Protein AF-0000000085269211 (afdb_homodimer)

pLDDT: mean 97.28, std 3.18, range [68.25, 98.81]

Sequence (342 aa):
MASQVRQNYHEDCEAAINKQINLELYASYVYLSMGYYFERDDVALPGLAKFFKESSDEEREHGQKLMKYQNRRGGRIVLQAISAPSLQEWGSGHDALQAALDLEKQVNQCLLDLHGIASKFSDPHLTNMLEDEFLEEQVESIKKLGDMITKLKRAGTSGLGEYLFDRELQSMASQVRQNYHEDCEAAINKQINLELYASYVYLSMGYYFERDDVALPGLAKFFKESSDEEREHGQKLMKYQNRRGGRIVLQAISAPSLQEWGSGHDALQAALDLEKQVNQCLLDLHGIASKFSDPHLTNMLEDEFLEEQVESIKKLGDMITKLKRAGTSGLGEYLFDRELQS

Organism: Cherax quadricarinatus (NCBI:txid27406)

Structure (mmCIF, N/CA/C/O backbone):
data_AF-0000000085269211-model_v1
#
loop_
_entity.id
_entity.type
_entity.pdbx_description
1 polymer Ferritin
#
loop_
_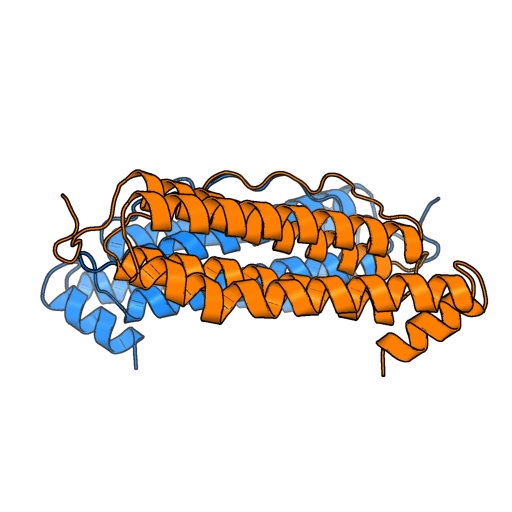atom_site.group_PDB
_atom_site.id
_atom_site.type_symbol
_atom_site.label_atom_id
_atom_site.label_alt_id
_atom_site.label_comp_id
_atom_site.label_asym_id
_atom_site.label_entity_id
_atom_site.label_seq_id
_atom_site.pdbx_PDB_ins_code
_atom_site.Cartn_x
_atom_site.Cartn_y
_atom_site.Cartn_z
_atom_site.occupancy
_atom_site.B_iso_or_equiv
_atom_site.auth_seq_id
_atom_site.auth_comp_id
_atom_site.auth_asym_id
_atom_site.auth_atom_id
_atom_site.pdbx_PDB_model_num
ATOM 1 N N . MET A 1 1 ? 1.502 20.5 19.578 1 68.56 1 MET A N 1
ATOM 2 C CA . MET A 1 1 ? 0.44 21.5 19.719 1 68.56 1 MET A CA 1
ATOM 3 C C . MET A 1 1 ? -0.803 21.078 18.953 1 68.56 1 MET A C 1
ATOM 5 O O . MET A 1 1 ? -0.707 20.328 17.969 1 68.56 1 MET A O 1
ATOM 9 N N . ALA A 1 2 ? -1.999 21.422 19.406 1 82.19 2 ALA A N 1
ATOM 10 C CA . ALA A 1 2 ? -3.258 21.141 18.719 1 82.19 2 ALA A CA 1
ATOM 11 C C . ALA A 1 2 ? -3.285 21.812 17.344 1 82.19 2 ALA A C 1
ATOM 13 O O . ALA A 1 2 ? -2.668 22.859 17.141 1 82.19 2 ALA A O 1
ATOM 14 N N . SER A 1 3 ? -3.848 21.125 16.469 1 92.38 3 SER A N 1
ATOM 15 C CA . SER A 1 3 ? -4 21.656 15.117 1 92.38 3 SER A CA 1
ATOM 16 C C . SER A 1 3 ? -4.777 22.969 15.125 1 92.38 3 SER A C 1
ATOM 18 O O . SER A 1 3 ? -5.75 23.125 15.875 1 92.38 3 SER A O 1
ATOM 20 N N . GLN A 1 4 ? -4.32 23.938 14.414 1 94.38 4 GLN A N 1
ATOM 21 C CA . GLN A 1 4 ? -4.973 25.234 14.359 1 94.38 4 GLN A CA 1
ATOM 22 C C . GLN A 1 4 ? -6.297 25.156 13.602 1 94.38 4 GLN A C 1
ATOM 24 O O . GLN A 1 4 ? -7.102 26.078 13.648 1 94.38 4 GLN A O 1
ATOM 29 N N . VAL A 1 5 ? -6.52 24.031 12.883 1 96 5 VAL A N 1
ATOM 30 C CA . VAL A 1 5 ? -7.719 23.953 12.055 1 96 5 VAL A CA 1
ATOM 31 C C . VAL A 1 5 ? -8.742 23.047 12.719 1 96 5 VAL A C 1
ATOM 33 O O . VAL A 1 5 ? -9.867 22.891 12.227 1 96 5 VAL A O 1
ATOM 36 N N . ARG A 1 6 ? -8.383 22.469 13.789 1 95.69 6 ARG A N 1
ATOM 37 C CA . ARG A 1 6 ? -9.289 21.547 14.469 1 95.69 6 ARG A CA 1
ATOM 38 C C . ARG A 1 6 ? -10.484 22.297 15.055 1 95.69 6 ARG A C 1
ATOM 40 O O . ARG A 1 6 ? -10.305 23.266 15.797 1 95.69 6 ARG A O 1
ATOM 47 N N . GLN A 1 7 ? -11.594 21.922 14.711 1 95.19 7 GLN A N 1
ATOM 48 C CA . GLN A 1 7 ? -12.828 22.516 15.234 1 95.19 7 GLN A CA 1
ATOM 49 C C . GLN A 1 7 ? -13.922 21.453 15.375 1 95.19 7 GLN A C 1
ATOM 51 O O . GLN A 1 7 ? -14.367 20.875 14.383 1 95.19 7 GLN A O 1
ATOM 56 N N . ASN A 1 8 ? -14.375 21.203 16.594 1 94.75 8 ASN A N 1
ATOM 57 C CA . ASN A 1 8 ? -15.461 20.281 16.891 1 94.75 8 ASN A CA 1
ATOM 58 C C . ASN A 1 8 ? -15.195 18.891 16.312 1 94.75 8 ASN A C 1
ATOM 60 O O . ASN A 1 8 ? -16.078 18.297 15.688 1 94.75 8 ASN A O 1
ATOM 64 N N . TYR A 1 9 ? -14.039 18.484 16.484 1 97.19 9 TYR A N 1
ATOM 65 C CA . TYR A 1 9 ? -13.602 17.156 16.062 1 97.19 9 TYR A CA 1
ATOM 66 C C . TYR A 1 9 ? -13.227 16.297 17.266 1 97.19 9 TYR A C 1
ATOM 68 O O . TYR A 1 9 ? -12.117 16.422 17.797 1 97.19 9 TYR A O 1
ATOM 76 N N . HIS A 1 10 ? -14.109 15.5 17.703 1 97.75 10 HIS A N 1
ATOM 77 C CA . HIS A 1 10 ? -13.977 14.734 18.938 1 97.75 10 HIS A CA 1
ATOM 78 C C . HIS A 1 10 ? -12.844 13.711 18.828 1 97.75 10 HIS A C 1
ATOM 80 O O . HIS A 1 10 ? -12.625 13.133 17.766 1 97.75 10 HIS A O 1
ATOM 86 N N . GLU A 1 11 ? -12.219 13.406 19.938 1 97.69 11 GLU A N 1
ATOM 87 C CA . GLU A 1 11 ? -11.07 12.508 19.969 1 97.69 11 GLU A CA 1
ATOM 88 C C . GLU A 1 11 ? -11.477 11.086 19.594 1 97.69 11 GLU A C 1
ATOM 90 O O . GLU A 1 11 ? -10.695 10.344 19 1 97.69 11 GLU A O 1
ATOM 95 N N . ASP A 1 12 ? -12.664 10.734 19.891 1 98.25 12 ASP A N 1
ATOM 96 C CA . ASP A 1 12 ? -13.133 9.398 19.547 1 98.25 12 ASP A CA 1
ATOM 97 C C . ASP A 1 12 ? -13.297 9.242 18.031 1 98.25 12 ASP A C 1
ATOM 99 O O . ASP A 1 12 ? -13.055 8.164 17.484 1 98.25 12 ASP A O 1
ATOM 103 N N . CYS A 1 13 ? -13.797 10.312 17.344 1 98.44 13 CYS A N 1
ATOM 104 C CA . CYS A 1 13 ? -13.875 10.289 15.883 1 98.44 13 CYS A CA 1
ATOM 105 C C . CYS A 1 13 ? -12.484 10.164 15.266 1 98.44 13 CYS A C 1
ATOM 107 O O . CYS A 1 13 ? -12.273 9.352 14.367 1 98.44 13 CYS A O 1
ATOM 109 N N . GLU A 1 14 ? -11.562 10.953 15.789 1 98.25 14 GLU A N 1
ATOM 110 C CA . GLU A 1 14 ? -10.172 10.914 15.336 1 98.25 14 GLU A CA 1
ATOM 111 C C . GLU A 1 14 ? -9.586 9.508 15.469 1 98.25 14 GLU A C 1
ATOM 113 O O . GLU A 1 14 ? -8.977 8.992 14.531 1 98.25 14 GLU A O 1
ATOM 118 N N . ALA A 1 15 ? -9.773 8.883 16.594 1 98.5 15 ALA A N 1
ATOM 119 C CA . ALA A 1 15 ? -9.258 7.543 16.859 1 98.5 15 ALA A CA 1
ATOM 120 C C . ALA A 1 15 ? -9.898 6.508 15.945 1 98.5 15 ALA A C 1
ATOM 122 O O . ALA A 1 15 ? -9.227 5.602 15.453 1 98.5 15 ALA A O 1
ATOM 123 N N . ALA A 1 16 ? -11.156 6.652 15.75 1 98.44 16 ALA A N 1
ATOM 124 C CA . ALA A 1 16 ? -11.883 5.707 14.906 1 98.44 16 ALA A CA 1
ATOM 125 C C . ALA A 1 16 ? -11.43 5.812 13.453 1 98.44 16 ALA A C 1
ATOM 127 O O . ALA A 1 16 ? -11.367 4.809 12.742 1 98.44 16 ALA A O 1
ATOM 128 N N . ILE A 1 17 ? -11.156 7.008 12.992 1 98.62 17 ILE A N 1
ATOM 129 C CA . ILE A 1 17 ? -10.625 7.207 11.648 1 98.62 17 ILE A CA 1
ATOM 130 C C . ILE A 1 17 ? -9.266 6.52 11.523 1 98.62 17 ILE A C 1
ATOM 132 O O . ILE A 1 17 ? -9 5.836 10.531 1 98.62 17 ILE A O 1
ATOM 136 N N . ASN A 1 18 ? -8.422 6.684 12.523 1 98.69 18 ASN A N 1
ATOM 137 C CA . ASN A 1 18 ? -7.121 6.02 12.508 1 98.69 18 ASN A CA 1
ATOM 138 C C . ASN A 1 18 ? -7.266 4.504 12.461 1 98.69 18 ASN A C 1
ATOM 140 O O . ASN A 1 18 ? -6.516 3.824 11.758 1 98.69 18 ASN A O 1
ATOM 144 N N . LYS A 1 19 ? -8.234 3.982 13.172 1 98.5 19 LYS A N 1
ATOM 145 C CA . LYS A 1 19 ? -8.508 2.549 13.133 1 98.5 19 LYS A CA 1
ATOM 146 C C . LYS A 1 19 ? -8.93 2.115 11.727 1 98.5 19 LYS A C 1
ATOM 148 O O . LYS A 1 19 ? -8.477 1.086 11.227 1 98.5 19 LYS A O 1
ATOM 153 N N . GLN A 1 20 ? -9.812 2.918 11.156 1 98.69 20 GLN A N 1
ATOM 154 C CA . GLN A 1 20 ? -10.297 2.59 9.82 1 98.69 20 GLN A CA 1
ATOM 155 C C . GLN A 1 20 ? -9.172 2.668 8.789 1 98.69 20 GLN A C 1
ATOM 157 O O . GLN A 1 20 ? -9.133 1.871 7.848 1 98.69 20 GLN A O 1
ATOM 162 N N . ILE A 1 21 ? -8.258 3.672 8.891 1 98.75 21 ILE A N 1
ATOM 163 C CA . ILE A 1 21 ? -7.102 3.775 8.008 1 98.75 21 ILE A CA 1
ATOM 164 C C . ILE A 1 21 ? -6.312 2.471 8.039 1 98.75 21 ILE A C 1
ATOM 166 O O . ILE A 1 21 ? -6.012 1.895 6.988 1 98.75 21 ILE A O 1
ATOM 170 N N . ASN A 1 22 ? -6.031 1.981 9.211 1 98.56 22 ASN A N 1
ATOM 171 C CA . ASN A 1 22 ? -5.262 0.751 9.359 1 98.56 22 ASN A CA 1
ATOM 172 C C . ASN A 1 22 ? -5.98 -0.439 8.734 1 98.56 22 ASN A C 1
ATOM 174 O O . ASN A 1 22 ? -5.348 -1.292 8.109 1 98.56 22 ASN A O 1
ATOM 178 N N . LEU A 1 23 ? -7.262 -0.485 8.922 1 98.5 23 LEU A N 1
ATOM 179 C CA . LEU A 1 23 ? -8.039 -1.593 8.367 1 98.5 23 LEU A CA 1
ATOM 180 C C . LEU A 1 23 ? -8.031 -1.561 6.848 1 98.5 23 LEU A C 1
ATOM 182 O O . LEU A 1 23 ? -7.926 -2.605 6.199 1 98.5 23 LEU A O 1
ATOM 186 N N . GLU A 1 24 ? -8.188 -0.371 6.254 1 98.69 24 GLU A N 1
ATOM 187 C CA . GLU A 1 24 ? -8.141 -0.248 4.801 1 98.69 24 GLU A CA 1
ATOM 188 C C . GLU A 1 24 ? -6.789 -0.696 4.254 1 98.69 24 GLU A C 1
ATOM 190 O O . GLU A 1 24 ? -6.727 -1.387 3.234 1 98.69 24 GLU A O 1
ATOM 195 N N . LEU A 1 25 ? -5.73 -0.284 4.898 1 98.81 25 LEU A N 1
ATOM 196 C CA . LEU A 1 25 ? -4.395 -0.667 4.453 1 98.81 25 LEU A CA 1
ATOM 197 C C . LEU A 1 25 ? -4.18 -2.168 4.613 1 98.81 25 LEU A C 1
ATOM 199 O O . LEU A 1 25 ? -3.547 -2.803 3.768 1 98.81 25 LEU A O 1
ATOM 203 N N . TYR A 1 26 ? -4.719 -2.736 5.641 1 98.75 26 TYR A N 1
ATOM 204 C CA . TYR A 1 26 ? -4.684 -4.184 5.812 1 98.75 26 TYR A CA 1
ATOM 205 C C . TYR A 1 26 ? -5.441 -4.883 4.691 1 98.75 26 TYR A C 1
ATOM 207 O O . TYR A 1 26 ? -4.957 -5.859 4.117 1 98.75 26 TYR A O 1
ATOM 215 N N . ALA A 1 27 ? -6.645 -4.371 4.445 1 98.62 27 ALA A N 1
ATOM 216 C CA . ALA A 1 27 ? -7.43 -4.953 3.361 1 98.62 27 ALA A CA 1
ATOM 217 C C . ALA A 1 27 ? -6.672 -4.895 2.041 1 98.62 27 ALA A C 1
ATOM 219 O O . ALA A 1 27 ? -6.664 -5.863 1.276 1 98.62 27 ALA A O 1
ATOM 220 N N . SER A 1 28 ? -6.035 -3.738 1.776 1 98.81 28 SER A N 1
ATOM 221 C CA . SER A 1 28 ? -5.199 -3.6 0.587 1 98.81 28 SER A CA 1
ATOM 222 C C . SER A 1 28 ? -4.113 -4.668 0.544 1 98.81 28 SER A C 1
ATOM 224 O O . SER A 1 28 ? -3.867 -5.27 -0.503 1 98.81 28 SER A O 1
ATOM 226 N N . TYR A 1 29 ? -3.514 -4.957 1.634 1 98.81 29 TYR A N 1
ATOM 227 C CA . TYR A 1 29 ? -2.439 -5.938 1.754 1 98.81 29 TYR A CA 1
ATOM 228 C C . TYR A 1 29 ? -2.957 -7.348 1.507 1 98.81 29 TYR A C 1
ATOM 230 O O . TYR A 1 29 ? -2.322 -8.133 0.801 1 98.81 29 TYR A O 1
ATOM 238 N N . VAL A 1 30 ? -4.102 -7.645 2.027 1 98.75 30 VAL A N 1
ATOM 239 C CA . VAL A 1 30 ? -4.723 -8.953 1.845 1 98.75 30 VAL A CA 1
ATOM 240 C C . VAL A 1 30 ? -5.051 -9.164 0.369 1 98.75 30 VAL A C 1
ATOM 242 O O . VAL A 1 30 ? -4.762 -10.227 -0.19 1 98.75 30 VAL A O 1
ATOM 245 N N . TYR A 1 31 ? -5.602 -8.148 -0.243 1 98.75 31 TYR A N 1
ATOM 246 C CA . TYR A 1 31 ? -5.957 -8.266 -1.652 1 98.75 31 TYR A CA 1
ATOM 247 C C . TYR A 1 31 ? -4.715 -8.422 -2.52 1 98.75 31 TYR A C 1
ATOM 249 O O . TYR A 1 31 ? -4.746 -9.117 -3.539 1 98.75 31 TYR A O 1
ATOM 257 N N . LEU A 1 32 ? -3.662 -7.758 -2.08 1 98.69 32 LEU A N 1
ATOM 258 C CA . LEU A 1 32 ? -2.389 -7.938 -2.771 1 98.69 32 LEU A CA 1
ATOM 259 C C . LEU A 1 32 ? -1.935 -9.391 -2.701 1 98.69 32 LEU A C 1
ATOM 261 O O . LEU A 1 32 ? -1.537 -9.977 -3.713 1 98.69 32 LEU A O 1
ATOM 265 N N . SER A 1 33 ? -2.055 -9.969 -1.599 1 98.69 33 SER A N 1
ATOM 266 C CA . SER A 1 33 ? -1.741 -11.383 -1.384 1 98.69 33 SER A CA 1
ATOM 267 C C . SER A 1 33 ? -2.58 -12.273 -2.287 1 98.69 33 SER A C 1
ATOM 269 O O . SER A 1 33 ? -2.049 -13.164 -2.953 1 98.69 33 SER A O 1
ATOM 271 N N . MET A 1 34 ? -3.879 -12.016 -2.348 1 98.62 34 MET A N 1
ATOM 272 C CA . MET A 1 34 ? -4.785 -12.805 -3.182 1 98.62 34 MET A CA 1
ATOM 273 C C . MET A 1 34 ? -4.418 -12.672 -4.656 1 98.62 34 MET A C 1
ATOM 275 O O . MET A 1 34 ? -4.359 -13.672 -5.375 1 98.62 34 MET A O 1
ATOM 279 N N . GLY A 1 35 ? -4.191 -11.414 -5.043 1 98.69 35 GLY A N 1
ATOM 280 C CA . GLY A 1 35 ? -3.875 -11.172 -6.441 1 98.69 35 GLY A CA 1
ATOM 281 C C . GLY A 1 35 ? -2.695 -11.984 -6.934 1 98.69 35 GLY A C 1
ATOM 282 O O . GLY A 1 35 ? -2.779 -12.641 -7.977 1 98.69 35 GLY A O 1
ATOM 283 N N . TYR A 1 36 ? -1.649 -12.031 -6.176 1 98.62 36 TYR A N 1
ATOM 284 C CA . TYR A 1 36 ? -0.436 -12.688 -6.652 1 98.62 36 TYR A CA 1
ATOM 285 C C . TYR A 1 36 ? -0.485 -14.188 -6.387 1 98.62 36 TYR A C 1
ATOM 287 O O . TYR A 1 36 ? 0.233 -14.961 -7.023 1 98.62 36 TYR A O 1
ATOM 295 N N . TYR A 1 37 ? -1.355 -14.641 -5.5 1 98.44 37 TYR A N 1
ATOM 296 C CA . TYR A 1 37 ? -1.619 -16.062 -5.371 1 98.44 37 TYR A CA 1
ATOM 297 C C . TYR A 1 37 ? -2.211 -16.641 -6.656 1 98.44 37 TYR A C 1
ATOM 299 O O . TYR A 1 37 ? -1.753 -17.656 -7.156 1 98.44 37 TYR A O 1
ATOM 307 N N . PHE A 1 38 ? -3.168 -15.93 -7.223 1 98.31 38 PHE A N 1
ATOM 308 C CA . PHE A 1 38 ? -3.914 -16.453 -8.359 1 98.31 38 PHE A CA 1
ATOM 309 C C . PHE A 1 38 ? -3.123 -16.281 -9.648 1 98.31 38 PHE A C 1
ATOM 311 O O . PHE A 1 38 ? -3.475 -16.859 -10.68 1 98.31 38 PHE A O 1
ATOM 318 N N . GLU A 1 39 ? -2.047 -15.562 -9.539 1 97.5 39 GLU A N 1
ATOM 319 C CA . GLU A 1 39 ? -1.164 -15.406 -10.688 1 97.5 39 GLU A CA 1
ATOM 320 C C . GLU A 1 39 ? -0.117 -16.516 -10.742 1 97.5 39 GLU A C 1
ATOM 322 O O . GLU A 1 39 ? 0.62 -16.625 -11.719 1 97.5 39 GLU A O 1
ATOM 327 N N . ARG A 1 40 ? -0.001 -17.328 -9.742 1 97.56 40 ARG A N 1
ATOM 328 C CA . ARG A 1 40 ? 0.944 -18.453 -9.727 1 97.56 40 ARG A CA 1
ATOM 329 C C . ARG A 1 40 ? 0.723 -19.375 -10.922 1 97.56 40 ARG A C 1
ATOM 331 O O . ARG A 1 40 ? -0.392 -19.469 -11.438 1 97.56 40 ARG A O 1
ATOM 338 N N . ASP A 1 41 ? 1.75 -20.125 -11.25 1 96.75 41 ASP A N 1
ATOM 339 C CA . ASP A 1 41 ? 1.683 -21.062 -12.367 1 96.75 41 ASP A CA 1
ATOM 340 C C . ASP A 1 41 ? 0.76 -22.234 -12.047 1 96.75 41 ASP A C 1
ATOM 342 O O . ASP A 1 41 ? 0.096 -22.766 -12.938 1 96.75 41 ASP A O 1
ATOM 346 N N . ASP A 1 42 ? 0.672 -22.625 -10.797 1 96.12 42 ASP A N 1
ATOM 347 C CA . ASP A 1 42 ? -0.087 -23.812 -10.438 1 96.12 42 ASP A CA 1
ATOM 348 C C . ASP A 1 42 ? -1.542 -23.469 -10.133 1 96.12 42 ASP A C 1
ATOM 350 O O . ASP A 1 42 ? -2.361 -24.359 -9.891 1 96.12 42 ASP A O 1
ATOM 354 N N . VAL A 1 43 ? -1.91 -22.125 -10.086 1 96.44 43 VAL A N 1
ATOM 355 C CA . VAL A 1 43 ? -3.281 -21.656 -9.922 1 96.44 43 VAL A CA 1
ATOM 356 C C . VAL A 1 43 ? -3.785 -21.062 -11.242 1 96.44 43 VAL A C 1
ATOM 358 O O . VAL A 1 43 ? -4.812 -21.5 -11.766 1 96.44 43 VAL A O 1
ATOM 361 N N . ALA A 1 44 ? -3.137 -20.078 -11.789 1 97.19 44 ALA A N 1
ATOM 362 C CA . ALA A 1 44 ? -3.271 -19.5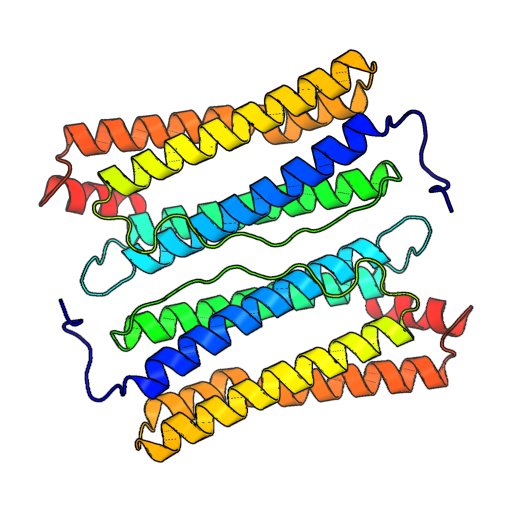31 -13.141 1 97.19 44 ALA A CA 1
ATOM 363 C C . ALA A 1 44 ? -4.715 -19.125 -13.422 1 97.19 44 ALA A C 1
ATOM 365 O O . ALA A 1 44 ? -5.297 -19.531 -14.43 1 97.19 44 ALA A O 1
ATOM 366 N N . LEU A 1 45 ? -5.25 -18.344 -12.578 1 97.94 45 LEU A N 1
ATOM 367 C CA . LEU A 1 45 ? -6.543 -17.703 -12.789 1 97.94 45 LEU A CA 1
ATOM 368 C C . LEU A 1 45 ? -6.383 -16.188 -12.906 1 97.94 45 LEU A C 1
ATOM 370 O O . LEU A 1 45 ? -6.637 -15.453 -11.953 1 97.94 45 LEU A O 1
ATOM 374 N N . PRO A 1 46 ? -5.977 -15.742 -14.133 1 98.06 46 PRO A N 1
ATOM 375 C CA . PRO A 1 46 ? -5.578 -14.344 -14.336 1 98.06 46 PRO A CA 1
ATOM 376 C C . PRO A 1 46 ? -6.734 -13.367 -14.141 1 98.06 46 PRO A C 1
ATOM 378 O O . PRO A 1 46 ? -6.52 -12.211 -13.773 1 98.06 46 PRO A O 1
ATOM 381 N N . GLY A 1 47 ? -7.98 -13.758 -14.438 1 98.38 47 GLY A N 1
ATOM 382 C CA . GLY A 1 47 ? -9.125 -12.898 -14.172 1 98.38 47 GLY A CA 1
ATOM 383 C C . GLY A 1 47 ? -9.289 -12.555 -12.703 1 98.38 47 GLY A C 1
ATOM 384 O O . GLY A 1 47 ? -9.477 -11.391 -12.352 1 98.38 47 GLY A O 1
ATOM 385 N N . LEU A 1 48 ? -9.211 -13.594 -11.883 1 98.62 48 LEU A N 1
ATOM 386 C CA . LEU A 1 48 ? -9.281 -13.367 -10.445 1 98.62 48 LEU A CA 1
ATOM 387 C C . LEU A 1 48 ? -8.078 -12.562 -9.961 1 98.62 48 LEU A C 1
ATOM 389 O O . LEU A 1 48 ? -8.219 -11.695 -9.094 1 98.62 48 LEU A O 1
ATOM 393 N N . ALA A 1 49 ? -6.875 -12.891 -10.461 1 98.62 49 ALA A N 1
ATOM 394 C CA . ALA A 1 49 ? -5.684 -12.125 -10.109 1 98.62 49 ALA A CA 1
ATOM 395 C C . ALA A 1 49 ? -5.895 -10.641 -10.367 1 98.62 49 ALA A C 1
ATOM 397 O O . ALA A 1 49 ? -5.605 -9.805 -9.508 1 98.62 49 ALA A O 1
ATOM 398 N N . LYS A 1 50 ? -6.395 -10.352 -11.531 1 98.44 50 LYS A N 1
ATOM 399 C CA . LYS A 1 50 ? -6.66 -8.961 -11.914 1 98.44 50 LYS A CA 1
ATOM 400 C C . LYS A 1 50 ? -7.656 -8.312 -10.953 1 98.44 50 LYS A C 1
ATOM 402 O O . LYS A 1 50 ? -7.434 -7.199 -10.477 1 98.44 50 LYS A O 1
ATOM 407 N N . PHE A 1 51 ? -8.781 -8.984 -10.719 1 98.62 51 PHE A N 1
ATOM 408 C CA . PHE A 1 51 ? -9.82 -8.477 -9.836 1 98.62 51 PHE A CA 1
ATOM 409 C C . PHE A 1 51 ? -9.242 -8.125 -8.469 1 98.62 51 PHE A C 1
ATOM 411 O O . PHE A 1 51 ? -9.516 -7.047 -7.934 1 98.62 51 PHE A O 1
ATOM 418 N N . PHE A 1 52 ? -8.414 -9.031 -7.895 1 98.69 52 PHE A N 1
ATOM 419 C CA . PHE A 1 52 ? -7.902 -8.828 -6.543 1 98.69 52 PHE A CA 1
ATOM 420 C C . PHE A 1 52 ? -6.832 -7.742 -6.527 1 98.69 52 PHE A C 1
ATOM 422 O O . PHE A 1 52 ? -6.727 -6.98 -5.559 1 98.69 52 PHE A O 1
ATOM 429 N N . LYS A 1 53 ? -6.012 -7.652 -7.539 1 98.62 53 LYS A N 1
ATOM 430 C CA . LYS A 1 53 ? -5.039 -6.57 -7.621 1 98.62 53 LYS A CA 1
ATOM 431 C C . LYS A 1 53 ? -5.73 -5.211 -7.699 1 98.62 53 LYS A C 1
ATOM 433 O O . LYS A 1 53 ? -5.301 -4.254 -7.051 1 98.62 53 LYS A O 1
ATOM 438 N N . GLU A 1 54 ? -6.797 -5.121 -8.469 1 98.44 54 GLU A N 1
ATOM 439 C CA . GLU A 1 54 ? -7.578 -3.891 -8.547 1 98.44 54 GLU A CA 1
ATOM 440 C C . GLU A 1 54 ? -8.227 -3.561 -7.211 1 98.44 54 GLU A C 1
ATOM 442 O O . GLU A 1 54 ? -8.312 -2.393 -6.824 1 98.44 54 GLU A O 1
ATOM 447 N N . SER A 1 55 ? -8.711 -4.605 -6.547 1 98.38 55 SER A N 1
ATOM 448 C CA . SER A 1 55 ? -9.289 -4.414 -5.219 1 98.38 55 SER A CA 1
ATOM 449 C C . SER A 1 55 ? -8.25 -3.873 -4.242 1 98.38 55 SER A C 1
ATOM 451 O O . SER A 1 55 ? -8.57 -3.039 -3.389 1 98.38 55 SER A O 1
ATOM 453 N N . SER A 1 56 ? -7.02 -4.348 -4.34 1 98.69 56 SER A N 1
ATOM 454 C CA . SER A 1 56 ? -5.926 -3.855 -3.51 1 98.69 56 SER A CA 1
ATOM 455 C C . SER A 1 56 ? -5.699 -2.361 -3.721 1 98.69 56 SER A C 1
ATOM 457 O O . SER A 1 56 ? -5.57 -1.605 -2.756 1 98.69 56 SER A O 1
ATOM 459 N N . ASP A 1 57 ? -5.652 -1.931 -4.949 1 98.5 57 ASP A N 1
ATOM 460 C CA . ASP A 1 57 ? -5.48 -0.519 -5.277 1 98.5 57 ASP A CA 1
ATOM 461 C C . ASP A 1 57 ? -6.617 0.322 -4.691 1 98.5 57 ASP A C 1
ATOM 463 O O . ASP A 1 57 ? -6.375 1.396 -4.137 1 98.5 57 ASP A O 1
ATOM 467 N N . GLU A 1 58 ? -7.809 -0.165 -4.797 1 97.94 58 GLU A N 1
ATOM 468 C CA . GLU A 1 58 ? -8.984 0.56 -4.32 1 97.94 58 GLU A CA 1
ATOM 469 C C . GLU A 1 58 ? -8.93 0.762 -2.807 1 97.94 58 GLU A C 1
ATOM 471 O O . GLU A 1 58 ? -9.18 1.863 -2.312 1 97.94 58 GLU A O 1
ATOM 476 N N . GLU A 1 59 ? -8.578 -0.308 -2.09 1 98.5 59 GLU A N 1
ATOM 477 C CA . GLU A 1 59 ? -8.531 -0.191 -0.636 1 98.5 59 GLU A CA 1
ATOM 478 C C . GLU A 1 59 ? -7.422 0.763 -0.197 1 98.5 59 GLU A C 1
ATOM 480 O O . GLU A 1 59 ? -7.566 1.471 0.802 1 98.5 59 GLU A O 1
ATOM 485 N N . ARG A 1 60 ? -6.328 0.737 -0.868 1 98.56 60 ARG A N 1
ATOM 486 C CA . ARG A 1 60 ? -5.262 1.688 -0.568 1 98.56 60 ARG A CA 1
ATOM 487 C C . ARG A 1 60 ? -5.738 3.123 -0.767 1 98.56 60 ARG A C 1
ATOM 489 O O . ARG A 1 60 ? -5.434 4 0.045 1 98.56 60 ARG A O 1
ATOM 496 N N . GLU A 1 61 ? -6.453 3.324 -1.82 1 98.25 61 GLU A N 1
ATOM 497 C CA . GLU A 1 61 ? -7.02 4.645 -2.07 1 98.25 61 GLU A CA 1
ATOM 498 C C . GLU A 1 61 ? -7.977 5.059 -0.955 1 98.25 61 GLU A C 1
ATOM 500 O O . GLU A 1 61 ? -8.023 6.227 -0.567 1 98.25 61 GLU A O 1
ATOM 505 N N . HIS A 1 62 ? -8.781 4.121 -0.469 1 98.38 62 HIS A N 1
ATOM 506 C CA . HIS A 1 62 ? -9.664 4.402 0.653 1 98.38 62 HIS A CA 1
ATOM 507 C C . HIS A 1 62 ? -8.883 4.852 1.879 1 98.38 62 HIS A C 1
ATOM 509 O O . HIS A 1 62 ?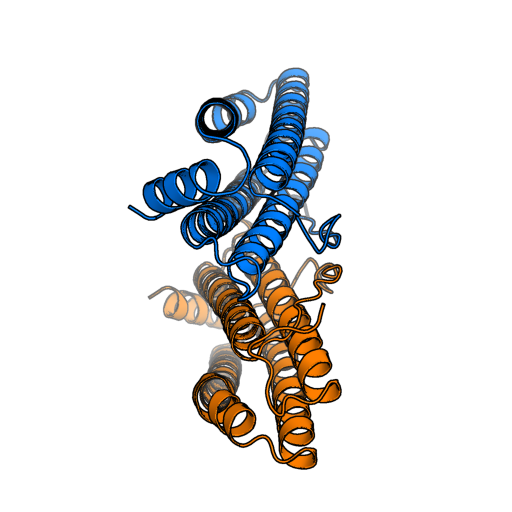 -9.258 5.828 2.535 1 98.38 62 HIS A O 1
ATOM 515 N N . GLY A 1 63 ? -7.777 4.137 2.176 1 98.56 63 GLY A N 1
ATOM 516 C CA . GLY A 1 63 ? -6.918 4.543 3.275 1 98.56 63 GLY A CA 1
ATOM 517 C C . GLY A 1 63 ? -6.387 5.957 3.127 1 98.56 63 GLY A C 1
ATOM 518 O O . GLY A 1 63 ? -6.398 6.734 4.082 1 98.56 63 GLY A O 1
ATOM 519 N N . GLN A 1 64 ? -5.969 6.277 1.942 1 98.69 64 GLN A N 1
ATOM 520 C CA . GLN A 1 64 ? -5.402 7.594 1.666 1 98.69 64 GLN A CA 1
ATOM 521 C C . GLN A 1 64 ? -6.465 8.68 1.772 1 98.69 64 GLN A C 1
ATOM 523 O O . GLN A 1 64 ? -6.184 9.781 2.25 1 98.69 64 GLN A O 1
ATOM 528 N N . LYS A 1 65 ? -7.695 8.398 1.311 1 98.19 65 LYS A N 1
ATOM 529 C CA . LYS A 1 65 ? -8.797 9.344 1.456 1 98.19 65 LYS A CA 1
ATOM 530 C C . LYS A 1 65 ? -9.055 9.672 2.924 1 98.19 65 LYS A C 1
ATOM 532 O O . LYS A 1 65 ? -9.281 10.828 3.273 1 98.19 65 LYS A O 1
ATOM 537 N N . LEU A 1 66 ? -9 8.695 3.721 1 98.69 66 LEU A N 1
ATOM 538 C CA . LEU A 1 66 ? -9.211 8.898 5.148 1 98.69 66 LEU A CA 1
ATOM 539 C C . LEU A 1 66 ? -8.062 9.688 5.766 1 98.69 66 LEU A C 1
ATOM 541 O O . LEU A 1 66 ? -8.273 10.508 6.656 1 98.69 66 LEU A O 1
ATOM 545 N N . MET A 1 67 ? -6.844 9.453 5.297 1 98.69 67 MET A N 1
ATOM 546 C CA . MET A 1 67 ? -5.691 10.203 5.785 1 98.69 67 MET A CA 1
ATOM 547 C C . MET A 1 67 ? -5.816 11.68 5.43 1 98.69 67 MET A C 1
ATOM 549 O O . MET A 1 67 ? -5.578 12.547 6.273 1 98.69 67 MET A O 1
ATOM 553 N N . LYS A 1 68 ? -6.199 11.875 4.207 1 98.31 68 LYS A N 1
ATOM 554 C CA . LYS A 1 68 ? -6.43 13.25 3.777 1 98.31 68 LYS A CA 1
ATOM 555 C C . LYS A 1 68 ? -7.5 13.922 4.633 1 98.31 68 LYS A C 1
ATOM 557 O O . LYS A 1 68 ? -7.34 15.07 5.047 1 98.31 68 LYS A O 1
ATOM 562 N N . TYR A 1 69 ? -8.609 13.242 4.914 1 98.38 69 TYR A N 1
ATOM 563 C CA . TYR A 1 69 ? -9.703 13.766 5.727 1 98.38 69 TYR A CA 1
ATOM 564 C C . TYR A 1 69 ? -9.227 14.086 7.137 1 98.38 69 TYR A C 1
ATOM 566 O O . TYR A 1 69 ? -9.562 15.133 7.691 1 98.38 69 TYR A O 1
ATOM 574 N N . GLN A 1 70 ? -8.453 13.172 7.707 1 98.31 70 GLN A N 1
ATOM 575 C CA . GLN A 1 70 ? -7.91 13.344 9.055 1 98.31 70 GLN A CA 1
ATOM 576 C C . GLN A 1 70 ? -7.121 14.648 9.164 1 98.31 70 GLN A C 1
ATOM 578 O O . GLN A 1 70 ? -7.312 15.422 10.102 1 98.31 70 GLN A O 1
ATOM 583 N N . ASN A 1 71 ? -6.305 14.859 8.164 1 98.06 71 ASN A N 1
ATOM 584 C CA . ASN A 1 71 ? -5.516 16.078 8.133 1 98.06 71 ASN A CA 1
ATOM 585 C C . ASN A 1 71 ? -6.398 17.312 7.988 1 98.06 71 ASN A C 1
ATOM 587 O O . ASN A 1 71 ? -6.172 18.328 8.656 1 98.06 71 ASN A O 1
ATOM 591 N N . ARG A 1 72 ? -7.398 17.203 7.188 1 97.5 72 ARG A N 1
ATOM 592 C CA . ARG A 1 72 ? -8.297 18.328 6.926 1 97.5 72 ARG A CA 1
ATOM 593 C C . ARG A 1 72 ? -9.055 18.734 8.188 1 97.5 72 ARG A C 1
ATOM 595 O O . ARG A 1 72 ? -9.336 19.906 8.398 1 97.5 72 ARG A O 1
ATOM 602 N N . ARG A 1 73 ? -9.312 17.719 9.023 1 97.62 73 ARG A N 1
ATOM 603 C CA . ARG A 1 73 ? -10.109 17.984 10.219 1 97.62 73 ARG A CA 1
ATOM 604 C C . ARG A 1 73 ? -9.219 18.344 11.398 1 97.62 73 ARG A C 1
ATOM 606 O O . ARG A 1 73 ? -9.711 18.594 12.5 1 97.62 73 ARG A O 1
ATOM 613 N N . GLY A 1 74 ? -7.898 18.422 11.148 1 97.62 74 GLY A N 1
ATOM 614 C CA . GLY A 1 74 ? -6.961 18.812 12.188 1 97.62 74 GLY A CA 1
ATOM 615 C C . GLY A 1 74 ? -6.582 17.672 13.117 1 97.62 74 GLY A C 1
ATOM 616 O O . GLY A 1 74 ? -6.082 17.906 14.219 1 97.62 74 GLY A O 1
ATOM 617 N N . GLY A 1 75 ? -6.859 16.406 12.68 1 97.56 75 GLY A N 1
ATOM 618 C CA . GLY A 1 75 ? -6.441 15.242 13.445 1 97.56 75 GLY A CA 1
ATOM 619 C C . GLY A 1 75 ? -5.02 14.812 13.141 1 97.56 75 GLY A C 1
ATOM 620 O O . GLY A 1 75 ? -4.348 15.406 12.297 1 97.56 75 GLY A O 1
ATOM 621 N N . ARG A 1 76 ? -4.598 13.812 13.906 1 97.5 76 ARG A N 1
ATOM 622 C CA . ARG A 1 76 ? -3.275 13.227 13.711 1 97.5 76 ARG A CA 1
ATOM 623 C C . ARG A 1 76 ? -3.385 11.781 13.227 1 97.5 76 ARG A C 1
ATOM 625 O O . ARG A 1 76 ? -4.129 10.984 13.797 1 97.5 76 ARG A O 1
ATOM 632 N N . ILE A 1 77 ? -2.682 11.578 12.195 1 98.19 77 ILE A N 1
ATOM 633 C CA . ILE A 1 77 ? -2.605 10.219 11.672 1 98.19 77 ILE A CA 1
ATOM 634 C C . ILE A 1 77 ? -1.619 9.406 12.508 1 98.19 77 ILE A C 1
ATOM 636 O O . ILE A 1 77 ? -0.489 9.836 12.742 1 98.19 77 ILE A O 1
ATOM 640 N N . VAL A 1 78 ? -2.035 8.305 12.984 1 97.75 78 VAL A N 1
ATOM 641 C CA . VAL A 1 78 ? -1.209 7.359 13.727 1 97.75 78 VAL A CA 1
ATOM 642 C C . VAL A 1 78 ? -1.222 6.004 13.023 1 97.75 78 VAL A C 1
ATOM 644 O O . VAL A 1 78 ? -2.219 5.281 13.07 1 97.75 78 VAL A O 1
ATOM 647 N N . LEU A 1 79 ? -0.116 5.688 12.406 1 97.94 79 LEU A N 1
ATOM 648 C CA . LEU A 1 79 ? -0.034 4.445 11.641 1 97.94 79 LEU A CA 1
ATOM 649 C C . LEU A 1 79 ? 0.492 3.309 12.508 1 97.94 79 LEU A C 1
ATOM 651 O O . LEU A 1 79 ? 1.457 3.488 13.258 1 97.94 79 LEU A O 1
ATOM 655 N N . GLN A 1 80 ? -0.136 2.184 12.445 1 98 80 GLN A N 1
ATOM 656 C CA . GLN A 1 80 ? 0.225 0.986 13.195 1 98 80 GLN A CA 1
ATOM 657 C C . GLN A 1 80 ? 0.766 -0.102 12.273 1 98 80 GLN A C 1
ATOM 659 O O . GLN A 1 80 ? 0.658 0.006 11.055 1 98 80 GLN A O 1
ATOM 664 N N . ALA A 1 81 ? 1.387 -1.078 12.922 1 98.38 81 ALA A N 1
ATOM 665 C CA . ALA A 1 81 ? 1.825 -2.225 12.125 1 98.38 81 ALA A CA 1
ATOM 666 C C . ALA A 1 81 ? 0.664 -2.822 11.336 1 98.38 81 ALA A C 1
ATOM 668 O O . ALA A 1 81 ? -0.466 -2.875 11.828 1 98.38 81 ALA A O 1
ATOM 669 N N . ILE A 1 82 ? 0.929 -3.232 10.164 1 98.44 82 ILE A N 1
ATOM 670 C CA . ILE A 1 82 ? -0.033 -3.98 9.359 1 98.44 82 ILE A CA 1
ATOM 671 C C . ILE A 1 82 ? 0.237 -5.477 9.492 1 98.44 82 ILE A C 1
ATOM 673 O O . ILE A 1 82 ? 1.334 -5.949 9.188 1 98.44 82 ILE A O 1
ATOM 677 N N . SER A 1 83 ? -0.706 -6.184 9.961 1 97.88 83 SER A N 1
ATOM 678 C CA . SER A 1 83 ? -0.546 -7.625 10.141 1 97.88 83 SER A CA 1
ATOM 679 C C . SER A 1 83 ? -0.34 -8.336 8.812 1 97.88 83 SER A C 1
ATOM 681 O O . SER A 1 83 ? -0.811 -7.863 7.77 1 97.88 83 SER A O 1
ATOM 683 N N . ALA A 1 84 ? 0.364 -9.438 8.852 1 97.94 84 ALA A N 1
ATOM 684 C CA . ALA A 1 84 ? 0.411 -10.281 7.664 1 97.94 84 ALA A CA 1
ATOM 685 C C . ALA A 1 84 ? -0.983 -10.773 7.281 1 97.94 84 ALA A C 1
ATOM 687 O O . ALA A 1 84 ? -1.843 -10.953 8.148 1 97.94 84 ALA A O 1
ATOM 688 N N . PRO A 1 85 ? -1.187 -10.93 5.98 1 97.19 85 PRO A N 1
ATOM 689 C CA . PRO A 1 85 ? -2.453 -11.57 5.625 1 97.19 85 PRO A CA 1
ATOM 690 C C . PRO A 1 85 ? -2.695 -12.867 6.395 1 97.19 85 PRO A C 1
ATOM 692 O O . PRO A 1 85 ? -1.755 -13.625 6.645 1 97.19 85 PRO A O 1
ATOM 695 N N . SER A 1 86 ? -3.941 -13.133 6.762 1 94.12 86 SER A N 1
ATOM 696 C CA . SER A 1 86 ? -4.301 -14.281 7.59 1 94.12 86 SER A CA 1
ATOM 697 C C . SER A 1 86 ? -3.975 -15.594 6.887 1 94.12 86 SER A C 1
ATOM 699 O O . SER A 1 86 ? -3.799 -16.625 7.539 1 94.12 86 SER A O 1
ATOM 701 N N . LEU A 1 87 ? -3.93 -15.562 5.625 1 95.5 87 LEU A N 1
ATOM 702 C CA . LEU A 1 87 ? -3.568 -16.703 4.797 1 95.5 87 LEU A CA 1
ATOM 703 C C . LEU A 1 87 ? -2.484 -16.328 3.793 1 95.5 87 LEU A C 1
ATOM 705 O O . LEU A 1 87 ? -2.373 -15.172 3.4 1 95.5 87 LEU A O 1
ATOM 709 N N . GLN A 1 88 ? -1.751 -17.344 3.41 1 93.94 88 GLN A N 1
ATOM 710 C CA . GLN A 1 88 ? -0.768 -17.156 2.348 1 93.94 88 GLN A CA 1
ATOM 711 C C . GLN A 1 88 ? -1.202 -17.875 1.068 1 93.94 88 GLN A C 1
ATOM 713 O O . GLN A 1 88 ? -0.688 -17.578 -0.014 1 93.94 88 GLN A O 1
ATOM 718 N N . GLU A 1 89 ? -2.057 -18.828 1.271 1 96.69 89 GLU A N 1
ATOM 719 C CA . GLU A 1 89 ? -2.68 -19.562 0.167 1 96.69 89 GLU A CA 1
ATOM 720 C C . GLU A 1 89 ? -4.203 -19.469 0.238 1 96.69 89 GLU A C 1
ATOM 722 O O . GLU A 1 89 ? -4.793 -19.656 1.305 1 96.69 89 GLU A O 1
ATOM 727 N N . TRP A 1 90 ? -4.855 -19.25 -0.837 1 97.44 90 TRP A N 1
ATOM 728 C CA . TRP A 1 90 ? -6.254 -18.828 -0.797 1 97.44 90 TRP A CA 1
ATOM 729 C C . TRP A 1 90 ? -7.16 -19.906 -1.393 1 97.44 90 TRP A C 1
ATOM 731 O O . TRP A 1 90 ? -8.383 -19.734 -1.445 1 97.44 90 TRP A O 1
ATOM 741 N N . GLY A 1 91 ? -6.582 -21.031 -1.842 1 96.06 91 GLY A N 1
ATOM 742 C CA . GLY A 1 91 ? -7.371 -22.141 -2.34 1 96.06 91 GLY A CA 1
ATOM 743 C C . GLY A 1 91 ? -8.031 -21.859 -3.676 1 96.06 91 GLY A C 1
ATOM 744 O O . GLY A 1 91 ? -7.375 -21.391 -4.613 1 96.06 91 GLY A O 1
ATOM 745 N N . SER A 1 92 ? -9.359 -22.188 -3.797 1 96.94 92 SER A N 1
ATOM 746 C CA . SER A 1 92 ? -10.094 -21.984 -5.043 1 96.94 92 SER A CA 1
ATOM 747 C C . SER A 1 92 ? -10.57 -20.531 -5.176 1 96.94 92 SER A C 1
ATOM 749 O O . SER A 1 92 ? -10.508 -19.766 -4.211 1 96.94 92 SER A O 1
ATOM 751 N N . GLY A 1 93 ? -11.016 -20.25 -6.367 1 97.69 93 GLY A N 1
ATOM 752 C CA . GLY A 1 93 ? -11.656 -18.953 -6.559 1 97.69 93 GLY A CA 1
ATOM 753 C C . GLY A 1 93 ? -12.82 -18.719 -5.617 1 97.69 93 GLY A C 1
ATOM 754 O O . GLY A 1 93 ? -12.969 -17.625 -5.07 1 97.69 93 GLY A O 1
ATOM 755 N N . HIS A 1 94 ? -13.547 -19.766 -5.449 1 98.25 94 HIS A N 1
ATOM 756 C CA . HIS A 1 94 ? -14.695 -19.672 -4.562 1 98.25 94 HIS A CA 1
ATOM 757 C C . HIS A 1 94 ? -14.266 -19.344 -3.135 1 98.25 94 HIS A C 1
ATOM 759 O O . HIS A 1 94 ? -14.844 -18.453 -2.5 1 98.25 94 HIS A O 1
ATOM 765 N N . ASP A 1 95 ? -13.281 -20 -2.605 1 98 95 ASP A N 1
ATOM 766 C CA . ASP A 1 95 ? -12.789 -19.766 -1.252 1 98 95 ASP A CA 1
ATOM 767 C C . ASP A 1 95 ? -12.297 -18.328 -1.089 1 98 95 ASP A C 1
ATOM 769 O O . ASP A 1 95 ? -12.586 -17.672 -0.086 1 98 95 ASP A O 1
ATOM 773 N N . ALA A 1 96 ? -11.547 -17.891 -2.051 1 98.31 96 ALA A N 1
ATOM 774 C CA . ALA A 1 96 ? -10.961 -16.562 -1.99 1 98.31 96 ALA A CA 1
ATOM 775 C C . ALA A 1 96 ? -12.039 -15.484 -2.047 1 98.31 96 ALA A C 1
ATOM 777 O O . ALA A 1 96 ? -11.961 -14.477 -1.335 1 98.31 96 ALA A O 1
ATOM 778 N N . LEU A 1 97 ? -13.023 -15.695 -2.918 1 98.69 97 LEU A N 1
ATOM 779 C CA . LEU A 1 97 ? -14.117 -14.734 -3.018 1 98.69 97 LEU A CA 1
ATOM 780 C C . LEU A 1 97 ? -14.922 -14.695 -1.72 1 98.69 97 LEU A C 1
ATOM 782 O O . LEU A 1 97 ? -15.367 -13.625 -1.298 1 98.69 97 LEU A O 1
ATOM 786 N N . GLN A 1 98 ? -15.047 -15.812 -1.104 1 98.5 98 GLN A N 1
ATOM 787 C CA . GLN A 1 98 ? -15.727 -15.844 0.187 1 98.5 98 GLN A CA 1
ATOM 788 C C . GLN A 1 98 ? -14.93 -15.078 1.243 1 98.5 98 GLN A C 1
ATOM 790 O O . GLN A 1 98 ? -15.508 -14.328 2.033 1 98.5 98 GLN A O 1
ATOM 795 N N . ALA A 1 99 ? -13.68 -15.297 1.284 1 98.44 99 ALA A N 1
ATOM 796 C CA . ALA A 1 99 ? -12.82 -14.57 2.217 1 98.44 99 ALA A CA 1
ATOM 797 C C . ALA A 1 99 ? -12.891 -13.062 1.969 1 98.44 99 ALA A C 1
ATOM 799 O O . ALA A 1 99 ? -12.922 -12.273 2.914 1 98.44 99 ALA A O 1
ATOM 800 N N . ALA A 1 100 ? -12.898 -12.719 0.692 1 98.62 100 ALA A N 1
ATOM 801 C CA . ALA A 1 100 ? -13.008 -11.312 0.321 1 98.62 100 ALA A CA 1
ATOM 802 C C . ALA A 1 100 ? -14.328 -10.719 0.807 1 98.62 100 ALA A C 1
ATOM 804 O O . ALA A 1 100 ? -14.359 -9.602 1.335 1 98.62 100 ALA A O 1
ATOM 805 N N . LEU A 1 101 ? -15.375 -11.453 0.589 1 98.62 101 LEU A N 1
ATOM 806 C CA . LEU A 1 101 ? -16.688 -11 1.042 1 98.62 101 LEU A CA 1
ATOM 807 C C . LEU A 1 101 ? -16.688 -10.781 2.551 1 98.62 101 LEU A C 1
ATOM 809 O O . LEU A 1 101 ? -17.203 -9.766 3.031 1 98.62 101 LEU A O 1
ATOM 813 N N . ASP A 1 102 ? -16.125 -11.695 3.262 1 98.38 102 ASP A N 1
ATOM 814 C CA . ASP A 1 102 ? -16.047 -11.562 4.715 1 98.38 102 ASP A CA 1
ATOM 815 C C . ASP A 1 102 ? -15.219 -10.336 5.109 1 98.38 102 ASP A C 1
ATOM 817 O O . ASP A 1 102 ? -15.594 -9.602 6.031 1 98.38 102 ASP A O 1
ATOM 821 N N . LEU A 1 103 ? -14.133 -10.148 4.477 1 98 103 LEU A N 1
ATOM 822 C CA . LEU A 1 103 ? -13.281 -8.984 4.723 1 98 103 LEU A CA 1
ATOM 823 C C . LEU A 1 103 ? -14.047 -7.691 4.488 1 98 103 LEU A C 1
ATOM 825 O O . LEU A 1 103 ? -14 -6.777 5.32 1 98 103 LEU A O 1
ATOM 829 N N . GLU A 1 104 ? -14.766 -7.656 3.367 1 98.31 104 GLU A N 1
ATOM 830 C CA . GLU A 1 104 ? -15.516 -6.449 3.029 1 98.31 104 GLU A CA 1
ATOM 831 C C . GLU A 1 104 ? -16.625 -6.188 4.047 1 98.31 104 GLU A C 1
ATOM 833 O O . GLU A 1 104 ? -16.922 -5.031 4.363 1 98.31 104 GLU A O 1
ATOM 838 N N . LYS A 1 105 ? -17.234 -7.195 4.508 1 98.19 105 LYS A N 1
ATOM 839 C CA . LYS A 1 105 ? -18.25 -7.031 5.535 1 98.19 105 LYS A CA 1
ATOM 840 C C . LYS A 1 105 ? -17.656 -6.488 6.828 1 98.19 105 LYS A C 1
ATOM 842 O O . LYS A 1 105 ? -18.266 -5.656 7.5 1 98.19 105 LYS A O 1
ATOM 847 N N . GLN A 1 106 ? -16.516 -6.945 7.191 1 97.88 106 GLN A N 1
ATOM 848 C CA . GLN A 1 106 ? -15.812 -6.418 8.359 1 97.88 106 GLN A CA 1
ATOM 849 C C . GLN A 1 106 ? -15.469 -4.941 8.172 1 97.88 106 GLN A C 1
ATOM 851 O O . GLN A 1 106 ? -15.68 -4.133 9.078 1 97.88 106 GLN A O 1
ATOM 856 N N . VAL A 1 107 ? -14.891 -4.617 7.008 1 98.06 107 VAL A N 1
ATOM 857 C CA . VAL A 1 107 ? -14.555 -3.232 6.691 1 98.06 107 VAL A CA 1
ATOM 858 C C . VAL A 1 107 ? -15.805 -2.363 6.793 1 98.06 107 VAL A C 1
ATOM 860 O O . VAL A 1 107 ? -15.773 -1.287 7.395 1 98.06 107 VAL A O 1
ATOM 863 N N . ASN A 1 108 ? -16.906 -2.873 6.211 1 97.88 108 ASN A N 1
ATOM 864 C CA . ASN A 1 108 ? -18.172 -2.141 6.238 1 97.88 108 ASN A CA 1
ATOM 865 C C . ASN A 1 108 ? -18.672 -1.947 7.664 1 97.88 108 ASN A C 1
ATOM 867 O O . ASN A 1 108 ? -19.156 -0.869 8.016 1 97.88 108 ASN A O 1
ATOM 871 N N . GLN A 1 109 ? -18.625 -2.971 8.477 1 98.25 109 GLN A N 1
ATOM 872 C CA . GLN A 1 109 ? -19.062 -2.848 9.859 1 98.25 109 GLN A CA 1
ATOM 873 C C . GLN A 1 109 ? -18.266 -1.784 10.602 1 98.25 109 GLN A C 1
ATOM 875 O O . GLN A 1 109 ? -18.828 -1.009 11.383 1 98.25 109 GLN A O 1
ATOM 880 N N . CYS A 1 110 ? -16.969 -1.736 10.367 1 98.06 110 CYS A N 1
ATOM 881 C CA . CYS A 1 110 ? -16.125 -0.735 11.008 1 98.06 110 CYS A CA 1
ATOM 882 C C . CYS A 1 110 ? -16.516 0.67 10.562 1 98.06 110 CYS A C 1
ATOM 884 O O . CYS A 1 110 ? -16.516 1.602 11.367 1 98.06 110 CYS A O 1
ATOM 886 N N . LEU A 1 111 ? -16.844 0.815 9.266 1 98.5 111 LEU A N 1
ATOM 887 C CA . LEU A 1 111 ? -17.312 2.098 8.75 1 98.5 111 LEU A CA 1
ATOM 888 C C . LEU A 1 111 ? -18.625 2.506 9.406 1 98.5 111 LEU A C 1
ATOM 890 O O . LEU A 1 111 ? -18.828 3.678 9.727 1 98.5 111 LEU A O 1
ATOM 894 N N . LEU A 1 112 ? -19.484 1.523 9.578 1 98.31 112 LEU A N 1
ATOM 895 C CA . LEU A 1 112 ? -20.75 1.795 10.242 1 98.31 112 LEU A CA 1
ATOM 896 C C . LEU A 1 112 ? -20.531 2.186 11.695 1 98.31 112 LEU A C 1
ATOM 898 O O . LEU A 1 112 ? -21.188 3.104 12.203 1 98.31 112 LEU A O 1
ATOM 902 N N . ASP A 1 113 ? -19.641 1.5 12.383 1 98.5 113 ASP A N 1
ATOM 903 C CA . ASP A 1 113 ? -19.297 1.865 13.75 1 98.5 113 ASP A CA 1
ATOM 904 C C . ASP A 1 113 ? -18.734 3.285 13.812 1 98.5 113 ASP A C 1
ATOM 906 O O . ASP A 1 113 ? -19.078 4.055 14.711 1 98.5 113 ASP A O 1
ATOM 910 N N . LEU A 1 114 ? -17.875 3.6 12.891 1 98.5 114 LEU A N 1
ATOM 911 C CA . LEU A 1 114 ? -17.328 4.945 12.781 1 98.5 114 LEU A CA 1
ATOM 912 C C . LEU A 1 114 ? -18.438 5.973 12.578 1 98.5 114 LEU A C 1
ATOM 914 O O . LEU A 1 114 ? -18.422 7.039 13.195 1 98.5 114 LEU A O 1
ATOM 918 N N . HIS A 1 115 ? -19.344 5.652 11.703 1 98.56 115 HIS A N 1
ATOM 919 C CA . HIS A 1 115 ? -20.5 6.516 11.477 1 98.56 115 HIS A CA 1
ATOM 920 C C . HIS A 1 115 ? -21.297 6.723 12.766 1 98.56 115 HIS A C 1
ATOM 922 O O . HIS A 1 115 ? -21.734 7.836 13.055 1 98.56 115 HIS A O 1
ATOM 928 N N . GLY A 1 116 ? -21.5 5.672 13.523 1 98.56 116 GLY A N 1
ATOM 929 C CA . GLY A 1 116 ? -22.172 5.762 14.812 1 98.56 116 GLY A CA 1
ATOM 930 C C . GLY A 1 116 ? -21.469 6.684 15.789 1 98.56 116 GLY A C 1
ATOM 931 O O . GLY A 1 116 ? -22.109 7.473 16.484 1 98.56 116 GLY A O 1
ATOM 932 N N . ILE A 1 117 ? -20.156 6.559 15.891 1 98.62 117 ILE A N 1
ATOM 933 C CA . ILE A 1 117 ? -19.359 7.426 16.75 1 98.62 117 ILE A CA 1
ATOM 934 C C . ILE A 1 117 ? -19.531 8.883 16.328 1 98.62 117 ILE A C 1
ATOM 936 O O . ILE A 1 117 ? -19.75 9.758 17.156 1 98.62 117 ILE A O 1
ATOM 940 N N . ALA A 1 118 ? -19.453 9.141 15.008 1 98.44 118 ALA A N 1
ATOM 941 C CA . ALA A 1 118 ? -19.641 10.484 14.477 1 98.44 118 ALA A CA 1
ATOM 942 C C . ALA A 1 118 ? -21 11.047 14.844 1 98.44 118 ALA A C 1
ATOM 944 O O . ALA A 1 118 ? -21.125 12.219 15.203 1 98.44 118 ALA A O 1
ATOM 945 N N . SER A 1 119 ? -22.031 10.219 14.727 1 98.44 119 SER A N 1
ATOM 946 C CA . SER A 1 119 ? -23.391 10.609 15.07 1 98.44 119 SER A CA 1
ATOM 947 C C . SER A 1 119 ? -23.516 10.914 16.562 1 98.44 119 SER A C 1
ATOM 949 O O . SER A 1 119 ? -24.141 11.898 16.953 1 98.44 119 SER A O 1
ATOM 951 N N . LYS A 1 120 ? -22.969 10.109 17.391 1 98.25 120 LYS A N 1
ATOM 952 C CA . LYS A 1 120 ? -23 10.281 18.828 1 98.25 120 LYS A CA 1
ATOM 953 C C . LYS A 1 120 ? -22.453 11.648 19.234 1 98.25 120 LYS A C 1
ATOM 955 O O . LYS A 1 120 ? -22.984 12.289 20.156 1 98.25 120 LYS A O 1
ATOM 960 N N . PHE A 1 121 ? -21.453 12.109 18.484 1 97.75 121 PHE A N 1
ATOM 961 C CA . PHE A 1 121 ? -20.812 13.367 18.844 1 97.75 121 PHE A CA 1
ATOM 962 C C . PHE A 1 121 ? -21.281 14.484 17.922 1 97.75 121 PHE A C 1
ATOM 964 O O . PHE A 1 121 ? -20.609 15.523 17.812 1 97.75 121 PHE A O 1
ATOM 971 N N . SER A 1 122 ? -22.375 14.289 17.125 1 97.06 122 SER A N 1
ATOM 972 C CA . SER A 1 122 ? -23.031 15.289 16.281 1 97.06 122 SER A CA 1
ATOM 973 C C . SER A 1 122 ? -22.047 15.898 15.289 1 97.06 122 SER A C 1
ATOM 975 O O . SER A 1 122 ? -21.922 17.125 15.195 1 97.06 122 SER A O 1
ATOM 977 N N . ASP A 1 123 ? -21.328 15.062 14.555 1 97.94 123 ASP A N 1
ATOM 978 C CA . ASP A 1 123 ? -20.422 15.461 13.492 1 97.94 123 ASP A CA 1
ATOM 979 C C . ASP A 1 123 ? -21.016 15.219 12.117 1 97.94 123 ASP A C 1
ATOM 981 O O . ASP A 1 123 ? -20.688 14.227 11.453 1 97.94 123 ASP A O 1
ATOM 985 N N . PRO A 1 124 ? -21.828 16.062 11.578 1 97.19 124 PRO A N 1
ATOM 986 C CA . PRO A 1 124 ? -22.547 15.828 10.32 1 97.19 124 PRO A CA 1
ATOM 987 C C . PRO A 1 124 ? -21.609 15.828 9.109 1 97.19 124 PRO A C 1
ATOM 989 O O . PRO A 1 124 ? -21.922 15.219 8.086 1 97.19 124 PRO A O 1
ATOM 992 N N . HIS A 1 125 ? -20.562 16.547 9.258 1 96.88 125 HIS A N 1
ATOM 993 C CA . HIS A 1 125 ? -19.625 16.516 8.148 1 96.88 125 HIS A CA 1
ATOM 994 C C . HIS A 1 125 ? -19.047 15.117 7.957 1 96.88 125 HIS A C 1
ATOM 996 O O . HIS A 1 125 ? -18.938 14.633 6.828 1 96.88 125 HIS A O 1
ATOM 1002 N N . LEU A 1 126 ? -18.656 14.531 9.047 1 98 126 LEU A N 1
ATOM 1003 C CA . LEU A 1 126 ? -18.078 13.188 8.992 1 98 126 LEU A CA 1
ATOM 1004 C C . LEU A 1 126 ? -19.109 12.172 8.539 1 98 126 LEU A C 1
ATOM 1006 O O . LEU A 1 126 ? -18.828 11.32 7.688 1 98 126 LEU A O 1
ATOM 1010 N N . THR A 1 127 ? -20.312 12.219 9.117 1 98.19 127 THR A N 1
ATOM 1011 C CA . THR A 1 127 ? -21.328 11.273 8.688 1 98.19 127 THR A CA 1
ATOM 1012 C C . THR A 1 127 ? -21.609 11.422 7.195 1 98.19 127 THR A C 1
ATOM 1014 O O . THR A 1 127 ? -21.734 10.422 6.48 1 98.19 127 THR A O 1
ATOM 1017 N N . ASN A 1 128 ? -21.641 12.609 6.699 1 98.06 128 ASN A N 1
ATOM 1018 C CA . ASN A 1 128 ? -21.875 12.852 5.281 1 98.06 128 ASN A CA 1
ATOM 1019 C C . ASN A 1 128 ? -20.734 12.328 4.418 1 98.06 128 ASN A C 1
ATOM 1021 O O . ASN A 1 128 ? -20.953 11.727 3.373 1 98.06 128 ASN A O 1
ATOM 1025 N N . MET A 1 129 ? -19.516 12.555 4.832 1 97.88 129 MET A N 1
ATOM 1026 C CA . MET A 1 129 ? -18.344 12.07 4.102 1 97.88 129 MET A CA 1
ATOM 1027 C C . MET A 1 129 ? -18.359 10.547 4.004 1 97.88 129 MET A C 1
ATOM 1029 O O . MET A 1 129 ? -18.109 9.992 2.934 1 97.88 129 MET A O 1
ATOM 1033 N N . LEU A 1 130 ? -18.672 9.914 5.07 1 98.31 130 LEU A N 1
ATOM 1034 C CA . LEU A 1 130 ? -18.719 8.453 5.094 1 98.31 130 LEU A CA 1
ATOM 1035 C C . LEU A 1 130 ? -19.812 7.934 4.168 1 98.31 130 LEU A C 1
ATOM 1037 O O . LEU A 1 130 ? -19.609 6.969 3.432 1 98.31 130 LEU A O 1
ATOM 1041 N N . GLU A 1 131 ? -20.984 8.555 4.191 1 97.12 131 GLU A N 1
ATOM 1042 C CA . GLU A 1 131 ? -22.094 8.141 3.355 1 97.12 131 GLU A CA 1
ATOM 1043 C C . GLU A 1 131 ? -21.781 8.336 1.875 1 97.12 131 GLU A C 1
ATOM 1045 O O . GLU A 1 131 ? -22.031 7.441 1.062 1 97.12 131 GLU A O 1
ATOM 1050 N N . ASP A 1 132 ? -21.141 9.438 1.565 1 95.06 132 ASP A N 1
ATOM 1051 C CA . ASP A 1 132 ? -20.906 9.82 0.177 1 95.06 132 ASP A CA 1
ATOM 1052 C C . ASP A 1 132 ? -19.719 9.062 -0.407 1 95.06 132 ASP A C 1
ATOM 1054 O O . ASP A 1 132 ? -19.75 8.633 -1.562 1 95.06 132 ASP A O 1
ATOM 1058 N N . GLU A 1 133 ? -18.781 8.82 0.357 1 94.62 133 GLU A N 1
ATOM 1059 C CA . GLU A 1 133 ? -17.5 8.367 -0.209 1 94.62 133 GLU A CA 1
ATOM 1060 C C . GLU A 1 133 ? -17.266 6.895 0.097 1 94.62 133 GLU A C 1
ATOM 1062 O O . GLU A 1 133 ? -16.469 6.238 -0.585 1 94.62 133 GLU A O 1
ATOM 1067 N N . PHE A 1 134 ? -17.969 6.336 1.056 1 97.25 134 PHE A N 1
ATOM 1068 C CA . PHE A 1 134 ? -17.578 4.992 1.468 1 97.25 134 PHE A CA 1
ATOM 1069 C C . PHE A 1 134 ? -18.781 4.062 1.48 1 97.25 134 PHE A C 1
ATOM 1071 O O . PHE A 1 134 ? -18.781 3.021 0.818 1 97.25 134 PHE A O 1
ATOM 1078 N N . LEU A 1 135 ? -19.844 4.441 2.119 1 96.81 135 LEU A N 1
ATOM 1079 C CA . LEU A 1 135 ? -20.906 3.498 2.438 1 96.81 135 LEU A CA 1
ATOM 1080 C C . LEU A 1 135 ? -21.609 3.016 1.169 1 96.81 135 LEU A C 1
ATOM 1082 O O . LEU A 1 135 ? -21.891 1.824 1.025 1 96.81 135 LEU A O 1
ATOM 1086 N N . GLU A 1 136 ? -21.891 3.904 0.273 1 94.44 136 GLU A N 1
ATOM 1087 C CA . GLU A 1 136 ? -22.5 3.486 -0.98 1 94.44 136 GLU A CA 1
ATOM 1088 C C . GLU A 1 136 ? -21.594 2.531 -1.753 1 94.44 136 GLU A C 1
ATOM 1090 O O . GLU A 1 136 ? -22.047 1.488 -2.229 1 94.44 136 GLU A O 1
ATOM 1095 N N . GLU A 1 137 ? -20.359 2.879 -1.866 1 95.25 137 GLU A N 1
ATOM 1096 C CA . GLU A 1 137 ? -19.391 2.041 -2.574 1 95.25 137 GLU A CA 1
ATOM 1097 C C . GLU A 1 137 ? -19.25 0.677 -1.904 1 95.25 137 GLU A C 1
ATOM 1099 O O . GLU A 1 137 ? -19.109 -0.341 -2.584 1 95.25 137 GLU A O 1
ATOM 1104 N N . GLN A 1 138 ? -19.297 0.67 -0.579 1 95.88 138 GLN A N 1
ATOM 1105 C CA . GLN A 1 138 ? -19.203 -0.584 0.159 1 95.88 138 GLN A CA 1
ATOM 1106 C C . GLN A 1 138 ? -20.375 -1.506 -0.153 1 95.88 138 GLN A C 1
ATOM 1108 O O . GLN A 1 138 ? -20.188 -2.707 -0.358 1 95.88 138 GLN A O 1
ATOM 1113 N N . VAL A 1 139 ? -21.578 -0.95 -0.236 1 95.44 139 VAL A N 1
ATOM 1114 C CA . VAL A 1 139 ? -22.766 -1.742 -0.543 1 95.44 139 VAL A CA 1
ATOM 1115 C C . VAL A 1 139 ? -22.625 -2.348 -1.939 1 95.44 139 VAL A C 1
ATOM 1117 O O . VAL A 1 139 ? -22.906 -3.531 -2.139 1 95.44 139 VAL A O 1
ATOM 1120 N N . GLU A 1 140 ? -22.156 -1.584 -2.857 1 96.12 140 GLU A N 1
ATOM 1121 C CA . GLU A 1 140 ? -21.984 -2.051 -4.227 1 96.12 140 GLU A CA 1
ATOM 1122 C C . GLU A 1 140 ? -20.906 -3.143 -4.301 1 96.12 140 GLU A C 1
ATOM 1124 O O . GLU A 1 140 ? -21.078 -4.129 -5.023 1 96.12 140 GLU A O 1
ATOM 1129 N N . SER A 1 141 ? -19.828 -2.955 -3.592 1 96.62 141 SER A N 1
ATOM 1130 C CA . SER A 1 141 ? -18.75 -3.93 -3.588 1 96.62 141 SER A CA 1
ATOM 1131 C C . SER A 1 141 ? -19.203 -5.258 -2.996 1 96.62 141 SER A C 1
ATOM 1133 O O . SER A 1 141 ? -18.891 -6.324 -3.531 1 96.62 141 SER A O 1
ATOM 1135 N N . ILE A 1 142 ? -19.922 -5.207 -1.926 1 97.62 142 ILE A N 1
ATOM 1136 C CA . ILE A 1 142 ? -20.422 -6.41 -1.273 1 97.62 142 ILE A CA 1
ATOM 1137 C C . ILE A 1 142 ? -21.391 -7.133 -2.203 1 97.62 142 ILE A C 1
ATOM 1139 O O . ILE A 1 142 ? -21.344 -8.359 -2.346 1 97.62 142 ILE A O 1
ATOM 1143 N N . LYS A 1 143 ? -22.266 -6.375 -2.883 1 98.06 143 LYS A N 1
ATOM 1144 C CA . LYS A 1 143 ? -23.188 -6.953 -3.857 1 98.06 143 LYS A CA 1
ATOM 1145 C C . LYS A 1 143 ? -22.422 -7.609 -5.008 1 98.06 143 LYS A C 1
ATOM 1147 O O . LYS A 1 143 ? -22.766 -8.719 -5.426 1 98.06 143 LYS A O 1
ATOM 1152 N N . LYS A 1 144 ? -21.453 -6.941 -5.516 1 97.81 144 LYS A N 1
ATOM 1153 C CA . LYS A 1 144 ? -20.641 -7.465 -6.609 1 97.81 144 LYS A CA 1
ATOM 1154 C C . LYS A 1 144 ? -20 -8.797 -6.23 1 97.81 144 LYS A C 1
ATOM 1156 O O . LYS A 1 144 ? -20.062 -9.758 -6.996 1 97.81 144 LYS A O 1
ATOM 1161 N N . LEU A 1 145 ? -19.391 -8.828 -5.047 1 98.5 145 LEU A N 1
ATOM 1162 C CA . LEU A 1 145 ? -18.781 -10.062 -4.566 1 98.5 145 LEU A CA 1
ATOM 1163 C C . LEU A 1 145 ? -19.828 -11.164 -4.41 1 98.5 145 LEU A C 1
ATOM 1165 O O . LEU A 1 145 ? -19.578 -12.312 -4.781 1 98.5 145 LEU A O 1
ATOM 1169 N N . GLY A 1 146 ? -20.969 -10.836 -3.824 1 98.31 146 GLY A N 1
ATOM 1170 C CA . GLY A 1 146 ? -22.047 -11.797 -3.725 1 98.31 146 GLY A CA 1
ATOM 1171 C C . GLY A 1 146 ? -22.469 -12.359 -5.066 1 98.31 146 GLY A C 1
ATOM 1172 O O . GLY A 1 146 ? -22.672 -13.57 -5.203 1 98.31 146 GLY A O 1
ATOM 1173 N N . ASP A 1 147 ? -22.609 -11.453 -6.07 1 98.31 147 ASP A N 1
ATOM 1174 C CA . ASP A 1 147 ? -22.969 -11.883 -7.418 1 98.31 147 ASP A CA 1
ATOM 1175 C C . ASP A 1 147 ? -21.906 -12.82 -7.992 1 98.31 147 ASP A C 1
ATOM 1177 O O . ASP A 1 147 ? -22.234 -13.828 -8.617 1 98.31 147 ASP A O 1
ATOM 1181 N N . MET A 1 148 ? -20.688 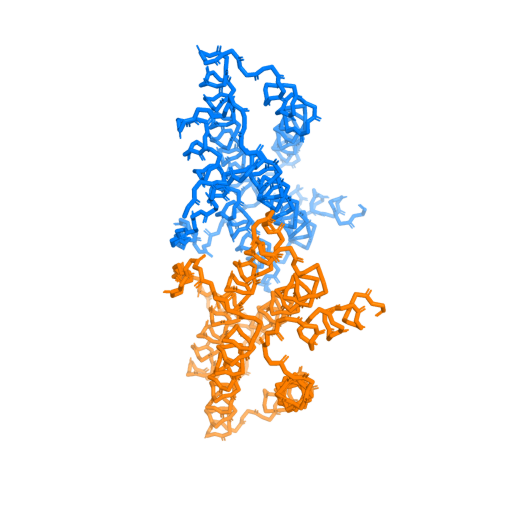-12.5 -7.832 1 98.19 148 MET A N 1
ATOM 1182 C CA . MET A 1 148 ? -19.578 -13.32 -8.336 1 98.19 148 MET A CA 1
ATOM 1183 C C . MET A 1 148 ? -19.625 -14.719 -7.734 1 98.19 148 MET A C 1
ATOM 1185 O O . MET A 1 148 ? -19.484 -15.711 -8.453 1 98.19 148 MET A O 1
ATOM 1189 N N . ILE A 1 149 ? -19.828 -14.758 -6.441 1 98.56 149 ILE A N 1
ATOM 1190 C CA . ILE A 1 149 ? -19.875 -16.031 -5.742 1 98.56 149 ILE A CA 1
ATOM 1191 C C . ILE A 1 149 ? -21.047 -16.875 -6.273 1 98.56 149 ILE A C 1
ATOM 1193 O O . ILE A 1 149 ? -20.875 -18.062 -6.574 1 98.56 149 ILE A O 1
ATOM 1197 N N . THR A 1 150 ? -22.188 -16.266 -6.398 1 98.44 150 THR A N 1
ATOM 1198 C CA . THR A 1 150 ? -23.375 -16.969 -6.895 1 98.44 150 THR A CA 1
ATOM 1199 C C . THR A 1 150 ? -23.156 -17.453 -8.32 1 98.44 150 THR A C 1
ATOM 1201 O O . THR A 1 150 ? -23.484 -18.594 -8.648 1 98.44 150 THR A O 1
ATOM 1204 N N . LYS A 1 151 ? -22.609 -16.609 -9.234 1 98.06 151 LYS A N 1
ATOM 1205 C CA . LYS A 1 151 ? -22.328 -16.984 -10.625 1 98.06 151 LYS A CA 1
ATOM 1206 C C . LYS A 1 151 ? -21.344 -18.156 -10.688 1 98.06 151 LYS A C 1
ATOM 1208 O O . LYS A 1 151 ? -21.547 -19.078 -11.477 1 98.06 151 LYS A O 1
ATOM 1213 N N . LEU A 1 152 ? -20.328 -18.078 -9.844 1 98.19 152 LEU A N 1
ATOM 1214 C CA . LEU A 1 152 ? -19.328 -19.141 -9.82 1 98.19 152 LEU A CA 1
ATOM 1215 C C . LEU A 1 152 ? -19.938 -20.453 -9.352 1 98.19 152 LEU A C 1
ATOM 1217 O O . LEU A 1 152 ? -19.688 -21.5 -9.938 1 98.19 152 LEU A O 1
ATOM 1221 N N . LYS A 1 153 ? -20.75 -20.375 -8.344 1 97.94 153 LYS A N 1
ATOM 1222 C CA . LYS A 1 153 ? -21.438 -21.578 -7.871 1 97.94 153 LYS A CA 1
ATOM 1223 C C . LYS A 1 153 ? -22.312 -22.172 -8.977 1 97.94 153 LYS A C 1
ATOM 1225 O O . LYS A 1 153 ? -22.359 -23.391 -9.148 1 97.94 153 LYS A O 1
ATOM 1230 N N . ARG A 1 154 ? -22.984 -21.328 -9.672 1 97.56 154 ARG A N 1
ATOM 1231 C CA . ARG A 1 154 ? -23.844 -21.766 -10.758 1 97.56 154 ARG A CA 1
ATOM 1232 C C . ARG A 1 154 ? -23.031 -22.438 -11.859 1 97.56 154 ARG A C 1
ATOM 1234 O O . ARG A 1 154 ? -23.438 -23.484 -12.391 1 97.56 154 ARG A O 1
ATOM 1241 N N . ALA A 1 155 ? -21.891 -21.859 -12.203 1 96.81 155 ALA A N 1
ATOM 1242 C CA . ALA A 1 155 ? -21.031 -22.375 -13.266 1 96.81 155 ALA A CA 1
ATOM 1243 C C . ALA A 1 155 ? -20.328 -23.656 -12.828 1 96.81 155 ALA A C 1
ATOM 1245 O O . ALA A 1 155 ? -20.062 -24.531 -13.648 1 96.81 155 ALA A O 1
ATOM 1246 N N . GLY A 1 156 ? -20.062 -23.797 -11.531 1 97.19 156 GLY A N 1
ATOM 1247 C CA . GLY A 1 156 ? -19.172 -24.797 -10.953 1 97.19 156 GLY A CA 1
ATOM 1248 C C . GLY A 1 156 ? -17.906 -24.188 -10.367 1 97.19 156 GLY A C 1
ATOM 1249 O O . GLY A 1 156 ? -17.172 -23.484 -11.062 1 97.19 156 GLY A O 1
ATOM 1250 N N . THR A 1 157 ? -17.641 -24.531 -9.141 1 96.38 157 THR A N 1
ATOM 1251 C CA . THR A 1 157 ? -16.578 -23.859 -8.398 1 96.38 157 THR A CA 1
ATOM 1252 C C . THR A 1 157 ? -15.219 -24.453 -8.75 1 96.38 157 THR A C 1
ATOM 1254 O O . THR A 1 157 ? -14.203 -24.047 -8.18 1 96.38 157 THR A O 1
ATOM 1257 N N . SER A 1 158 ? -15.242 -25.453 -9.633 1 95.38 158 SER A N 1
ATOM 1258 C CA . SER A 1 158 ? -14 -26.047 -10.141 1 95.38 158 SER A CA 1
ATOM 1259 C C . SER A 1 158 ? -14.148 -26.469 -11.602 1 95.38 158 SER A C 1
ATOM 1261 O O . SER A 1 158 ? -15.25 -26.438 -12.148 1 95.38 158 SER A O 1
ATOM 1263 N N . GLY A 1 159 ? -12.93 -26.719 -12.266 1 96.06 159 GLY A N 1
ATOM 1264 C CA . GLY A 1 159 ? -12.961 -27.219 -13.625 1 96.06 159 GLY A CA 1
ATOM 1265 C C . GLY A 1 159 ? -13.438 -26.188 -14.633 1 96.06 159 GLY A C 1
ATOM 1266 O O . GLY A 1 159 ? -13.039 -25.016 -14.57 1 96.06 159 GLY A O 1
ATOM 1267 N N . LEU A 1 160 ? -14.281 -26.641 -15.492 1 97 160 LEU A N 1
ATOM 1268 C CA . LEU A 1 160 ? -14.695 -25.812 -16.625 1 97 160 LEU A CA 1
ATOM 1269 C C . LEU A 1 160 ? -15.445 -24.562 -16.141 1 97 160 LEU A C 1
ATOM 1271 O O . LEU A 1 160 ? -15.281 -23.484 -16.703 1 97 160 LEU A O 1
ATOM 1275 N N . GLY A 1 161 ? -16.297 -24.703 -15.188 1 97.25 161 GLY A N 1
ATOM 1276 C CA . GLY A 1 161 ? -17.016 -23.562 -14.648 1 97.25 161 GLY A CA 1
ATOM 1277 C C . GLY A 1 161 ? -16.109 -22.469 -14.125 1 97.25 161 GLY A C 1
ATOM 1278 O O . GLY A 1 161 ? -16.297 -21.297 -14.445 1 97.25 161 GLY A O 1
ATOM 1279 N N . GLU A 1 162 ? -15.141 -22.859 -13.328 1 97.5 162 GLU A N 1
ATOM 1280 C CA . GLU A 1 162 ? -14.18 -21.891 -12.797 1 97.5 162 GLU A CA 1
ATOM 1281 C C . GLU A 1 162 ? -13.352 -21.266 -13.922 1 97.5 162 GLU A C 1
ATOM 1283 O O . GLU A 1 162 ? -13.086 -20.062 -13.898 1 97.5 162 GLU A O 1
ATOM 1288 N N . TYR A 1 163 ? -13.008 -22.078 -14.859 1 97.62 163 TYR A N 1
ATOM 1289 C CA . TYR A 1 163 ? -12.227 -21.625 -16 1 97.62 163 TYR A CA 1
ATOM 1290 C C . TYR A 1 163 ? -12.984 -20.547 -16.766 1 97.62 163 TYR A C 1
ATOM 1292 O O . TYR A 1 163 ? -12.43 -19.484 -17.062 1 97.62 163 TYR A O 1
ATOM 1300 N N . LEU A 1 164 ? -14.219 -20.75 -17.047 1 97.62 164 LEU A N 1
ATOM 1301 C CA . LEU A 1 164 ? -15.031 -19.812 -17.812 1 97.62 164 LEU A CA 1
ATOM 1302 C C . LEU A 1 164 ? -15.312 -18.547 -17 1 97.62 164 LEU A C 1
ATOM 1304 O O . LEU A 1 164 ? -15.32 -17.438 -17.547 1 97.62 164 LEU A O 1
ATOM 1308 N N . PHE A 1 165 ? -15.578 -18.781 -15.789 1 97.81 165 PHE A N 1
ATOM 1309 C CA . PHE A 1 165 ? -15.789 -17.656 -14.891 1 97.81 165 PHE A CA 1
ATOM 1310 C C . PHE A 1 165 ? -14.578 -16.719 -14.898 1 97.81 165 PHE A C 1
ATOM 1312 O O . PHE A 1 165 ? -14.727 -15.508 -15.023 1 97.81 165 PHE A O 1
ATOM 1319 N N . ASP A 1 166 ? -13.398 -17.281 -14.766 1 98.12 166 ASP A N 1
ATOM 1320 C CA . ASP A 1 166 ? -12.156 -16.516 -14.75 1 98.12 166 ASP A CA 1
ATOM 1321 C C . ASP A 1 166 ? -11.945 -15.773 -16.062 1 98.12 166 ASP A C 1
ATOM 1323 O O . ASP A 1 166 ? -11.508 -14.625 -16.078 1 98.12 166 ASP A O 1
ATOM 1327 N N . ARG A 1 167 ? -12.25 -16.406 -17.141 1 97.19 167 ARG A N 1
ATOM 1328 C CA . ARG A 1 167 ? -12.109 -15.812 -18.469 1 97.19 167 ARG A CA 1
ATOM 1329 C C . ARG A 1 167 ? -13 -14.578 -18.609 1 97.19 167 ARG A C 1
ATOM 1331 O O . ARG A 1 167 ? -12.594 -13.586 -19.203 1 97.19 167 ARG A O 1
ATOM 1338 N N . GLU A 1 168 ? -14.117 -14.641 -18.047 1 95.88 168 GLU A N 1
ATOM 1339 C CA . GLU A 1 168 ? -15.047 -13.516 -18.078 1 95.88 168 GLU A CA 1
ATOM 1340 C C . GLU A 1 168 ? -14.508 -12.328 -17.281 1 95.88 168 GLU A C 1
ATOM 1342 O O . GLU A 1 168 ? -14.727 -11.18 -17.656 1 95.88 168 GLU A O 1
ATOM 1347 N N . LEU A 1 169 ? -13.82 -12.625 -16.203 1 94.56 169 LEU A N 1
ATOM 1348 C CA . LEU A 1 169 ? -13.281 -11.578 -15.336 1 94.56 169 LEU A CA 1
ATOM 1349 C C . LEU A 1 169 ? -12.109 -10.859 -16.016 1 94.56 169 LEU A C 1
ATOM 1351 O O . LEU A 1 169 ? -11.805 -9.719 -15.672 1 94.56 169 LEU A O 1
ATOM 1355 N N . GLN A 1 170 ? -11.398 -11.602 -16.859 1 89.56 170 GLN A N 1
ATOM 1356 C CA . GLN A 1 170 ? -10.242 -11.039 -17.547 1 89.56 170 GLN A CA 1
ATOM 1357 C C . GLN A 1 170 ? -10.664 -10.039 -18.625 1 89.56 170 GLN A C 1
ATOM 1359 O O . GLN A 1 170 ? -9.898 -9.148 -18.984 1 89.56 170 GLN A O 1
ATOM 1364 N N . SER A 1 171 ? -11.922 -10.188 -19.234 1 78.44 171 SER A N 1
ATOM 1365 C CA . SER A 1 171 ? -12.43 -9.375 -20.344 1 78.44 171 SER A CA 1
ATOM 1366 C C . SER A 1 171 ? -12.945 -8.031 -19.828 1 78.44 171 SER A C 1
ATOM 1368 O O . SER A 1 171 ? -13.375 -7.91 -18.688 1 78.44 171 SER A O 1
ATOM 1370 N N . MET B 1 1 ? 2.832 -28.562 -3.453 1 68.25 1 MET B N 1
ATOM 1371 C CA . MET B 1 1 ? 3.689 -29.141 -4.477 1 68.25 1 MET B CA 1
ATOM 1372 C C . MET B 1 1 ? 4.625 -28.094 -5.07 1 68.25 1 MET B C 1
ATOM 1374 O O . MET B 1 1 ? 4.312 -26.906 -5.062 1 68.25 1 MET B O 1
ATOM 1378 N N . ALA B 1 2 ? 5.832 -28.469 -5.473 1 82.5 2 ALA B N 1
ATOM 1379 C CA . ALA B 1 2 ? 6.789 -27.578 -6.129 1 82.5 2 ALA B CA 1
ATOM 1380 C C . ALA B 1 2 ? 6.207 -27.016 -7.426 1 82.5 2 ALA B C 1
ATOM 1382 O O . ALA B 1 2 ? 5.387 -27.656 -8.078 1 82.5 2 ALA B O 1
ATOM 1383 N N . SER B 1 3 ? 6.52 -25.812 -7.645 1 92.25 3 SER B N 1
ATOM 1384 C CA . SER B 1 3 ? 6.086 -25.156 -8.875 1 92.25 3 SER B CA 1
ATOM 1385 C C . SER B 1 3 ? 6.578 -25.922 -10.109 1 92.25 3 SER B C 1
ATOM 1387 O O . SER B 1 3 ? 7.707 -26.406 -10.133 1 92.25 3 SER B O 1
ATOM 1389 N N . GLN B 1 4 ? 5.738 -26.094 -11.047 1 94.38 4 GLN B N 1
ATOM 1390 C CA . GLN B 1 4 ? 6.094 -26.812 -12.266 1 94.38 4 GLN B CA 1
ATOM 1391 C C . GLN B 1 4 ? 7.035 -25.984 -13.133 1 94.38 4 GLN B C 1
ATOM 1393 O O . GLN B 1 4 ? 7.633 -26.516 -14.078 1 94.38 4 GLN B O 1
ATOM 1398 N N . VAL B 1 5 ? 7.168 -24.703 -12.828 1 95.94 5 VAL B N 1
ATOM 1399 C CA . VAL B 1 5 ? 7.973 -23.844 -13.695 1 95.94 5 VAL B CA 1
ATOM 1400 C C . VAL B 1 5 ? 9.312 -23.547 -13.023 1 95.94 5 VAL B C 1
ATOM 1402 O O . VAL B 1 5 ? 10.18 -22.891 -13.617 1 95.94 5 VAL B O 1
ATOM 1405 N N . ARG B 1 6 ? 9.477 -24 -11.859 1 95.62 6 ARG B N 1
ATOM 1406 C CA . ARG B 1 6 ? 10.719 -23.734 -11.133 1 95.62 6 ARG B CA 1
ATOM 1407 C C . ARG B 1 6 ? 11.898 -24.453 -11.781 1 95.62 6 ARG B C 1
ATOM 1409 O O . ARG B 1 6 ? 11.852 -25.672 -11.992 1 95.62 6 ARG B O 1
ATOM 1416 N N . GLN B 1 7 ? 12.852 -23.766 -12.117 1 95.12 7 GLN B N 1
ATOM 1417 C CA . GLN B 1 7 ? 14.07 -24.312 -12.695 1 95.12 7 GLN B CA 1
ATOM 1418 C C . GLN B 1 7 ? 15.297 -23.531 -12.25 1 95.12 7 GLN B C 1
ATOM 1420 O O . GLN B 1 7 ? 15.43 -22.344 -12.555 1 95.12 7 GLN B O 1
ATOM 1425 N N . ASN B 1 8 ? 16.219 -24.172 -11.539 1 94.69 8 ASN B N 1
ATOM 1426 C CA . ASN B 1 8 ? 17.469 -23.578 -11.102 1 94.69 8 ASN B CA 1
ATOM 1427 C C . ASN B 1 8 ? 17.25 -22.297 -10.312 1 94.69 8 ASN B C 1
ATOM 1429 O O . ASN B 1 8 ? 17.922 -21.281 -10.57 1 94.69 8 ASN B O 1
ATOM 1433 N N . TYR B 1 9 ? 16.328 -22.344 -9.492 1 97.19 9 TYR B N 1
ATOM 1434 C CA . TYR B 1 9 ? 15.992 -21.234 -8.602 1 97.19 9 TYR B CA 1
ATOM 1435 C C . TYR B 1 9 ? 16.234 -21.609 -7.145 1 97.19 9 TYR B C 1
ATOM 1437 O O . TYR B 1 9 ? 15.406 -22.266 -6.523 1 97.19 9 TYR B O 1
ATOM 1445 N N . HIS B 1 10 ? 17.344 -21.234 -6.641 1 97.75 10 HIS B N 1
ATOM 1446 C CA . HIS B 1 10 ? 17.812 -21.656 -5.32 1 97.75 10 HIS B CA 1
ATOM 1447 C C . HIS B 1 10 ? 16.906 -21.094 -4.219 1 97.75 10 HIS B C 1
ATOM 1449 O O . HIS B 1 10 ? 16.422 -19.969 -4.324 1 97.75 10 HIS B O 1
ATOM 1455 N N . GLU B 1 11 ? 16.797 -21.812 -3.127 1 97.69 11 GLU B N 1
ATOM 1456 C CA . GLU B 1 11 ? 15.914 -21.438 -2.029 1 97.69 11 GLU B CA 1
ATOM 1457 C C . GLU B 1 11 ? 16.391 -20.156 -1.358 1 97.69 11 GLU B C 1
ATOM 1459 O O . GLU B 1 11 ? 15.578 -19.359 -0.875 1 97.69 11 GLU B O 1
ATOM 1464 N N . ASP B 1 12 ? 17.641 -19.938 -1.365 1 98.25 12 ASP B N 1
ATOM 1465 C CA . ASP B 1 12 ? 18.172 -18.719 -0.766 1 98.25 12 ASP B CA 1
ATOM 1466 C C . ASP B 1 12 ? 17.797 -17.484 -1.586 1 98.25 12 ASP B C 1
ATOM 1468 O O . ASP B 1 12 ? 17.547 -16.406 -1.03 1 98.25 12 ASP B O 1
ATOM 1472 N N . CYS B 1 13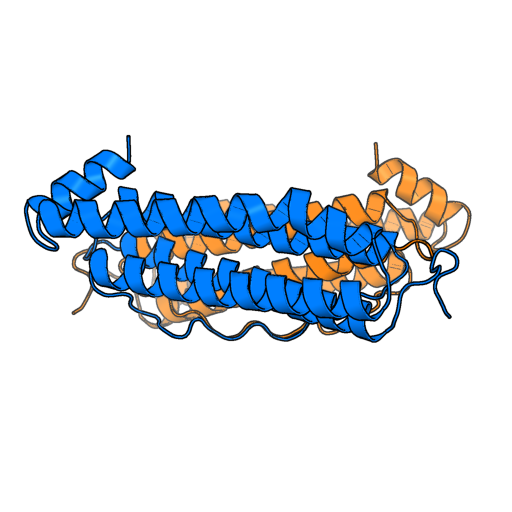 ? 17.812 -17.609 -2.949 1 98.44 13 CYS B N 1
ATOM 1473 C CA . CYS B 1 13 ? 17.344 -16.516 -3.805 1 98.44 13 CYS B CA 1
ATOM 1474 C C . CYS B 1 13 ? 15.875 -16.219 -3.562 1 98.44 13 CYS B C 1
ATOM 1476 O O . CYS B 1 13 ? 15.492 -15.062 -3.414 1 98.44 13 CYS B O 1
ATOM 1478 N N . GLU B 1 14 ? 15.094 -17.281 -3.486 1 98.25 14 GLU B N 1
ATOM 1479 C CA . GLU B 1 14 ? 13.664 -17.156 -3.207 1 98.25 14 GLU B CA 1
ATOM 1480 C C . GLU B 1 14 ? 13.414 -16.438 -1.891 1 98.25 14 GLU B C 1
ATOM 1482 O O . GLU B 1 14 ? 12.602 -15.508 -1.829 1 98.25 14 GLU B O 1
ATOM 1487 N N . ALA B 1 15 ? 14.109 -16.797 -0.855 1 98.5 15 ALA B N 1
ATOM 1488 C CA . ALA B 1 15 ? 13.961 -16.188 0.466 1 98.5 15 ALA B CA 1
ATOM 1489 C C . ALA B 1 15 ? 14.391 -14.727 0.449 1 98.5 15 ALA B C 1
ATOM 1491 O O . ALA B 1 15 ? 13.75 -13.875 1.077 1 98.5 15 ALA B O 1
ATOM 1492 N N . ALA B 1 16 ? 15.445 -14.469 -0.229 1 98.44 16 ALA B N 1
ATOM 1493 C CA . ALA B 1 16 ? 15.961 -13.102 -0.296 1 98.44 16 ALA B CA 1
ATOM 1494 C C . ALA B 1 16 ? 14.992 -12.188 -1.048 1 98.44 16 ALA B C 1
ATOM 1496 O O . ALA B 1 16 ? 14.844 -11.016 -0.705 1 98.44 16 ALA B O 1
ATOM 1497 N N . ILE B 1 17 ? 14.359 -12.688 -2.072 1 98.62 17 ILE B N 1
ATOM 1498 C CA . ILE B 1 17 ? 13.344 -11.93 -2.799 1 98.62 17 ILE B CA 1
ATOM 1499 C 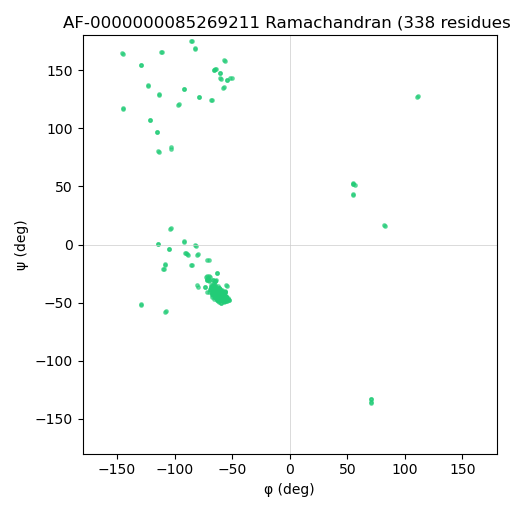C . ILE B 1 17 ? 12.172 -11.609 -1.871 1 98.62 17 ILE B C 1
ATOM 1501 O O . ILE B 1 17 ? 11.68 -10.484 -1.85 1 98.62 17 ILE B O 1
ATOM 1505 N N . ASN B 1 18 ? 11.742 -12.586 -1.102 1 98.69 18 ASN B N 1
ATOM 1506 C CA . ASN B 1 18 ? 10.664 -12.352 -0.151 1 98.69 18 ASN B CA 1
ATOM 1507 C C . ASN B 1 18 ? 11.039 -11.289 0.874 1 98.69 18 ASN B C 1
ATOM 1509 O O . ASN B 1 18 ? 10.211 -10.453 1.239 1 98.69 18 ASN B O 1
ATOM 1513 N N . LYS B 1 19 ? 12.281 -11.312 1.305 1 98.56 19 LYS B N 1
ATOM 1514 C CA . LYS B 1 19 ? 12.766 -10.281 2.219 1 98.56 19 LYS B CA 1
ATOM 1515 C C . LYS B 1 19 ? 12.711 -8.898 1.571 1 98.56 19 LYS B C 1
ATOM 1517 O O . LYS B 1 19 ? 12.281 -7.93 2.201 1 98.56 19 LYS B O 1
ATOM 1522 N N . GLN B 1 20 ? 13.156 -8.859 0.328 1 98.69 20 GLN B N 1
ATOM 1523 C CA . GLN B 1 20 ? 13.164 -7.59 -0.386 1 98.69 20 GLN B CA 1
ATOM 1524 C C . GLN B 1 20 ? 11.75 -7.082 -0.62 1 98.69 20 GLN B C 1
ATOM 1526 O O . GLN B 1 20 ? 11.5 -5.875 -0.563 1 98.69 20 GLN B O 1
ATOM 1531 N N . ILE B 1 21 ? 10.773 -7.977 -0.942 1 98.75 21 ILE B N 1
ATOM 1532 C CA . ILE B 1 21 ? 9.375 -7.598 -1.097 1 98.75 21 ILE B CA 1
ATOM 1533 C C . ILE B 1 21 ? 8.883 -6.891 0.165 1 98.75 21 ILE B C 1
ATOM 1535 O O . ILE B 1 21 ? 8.32 -5.797 0.092 1 98.75 21 ILE B O 1
ATOM 1539 N N . ASN B 1 22 ? 9.148 -7.469 1.294 1 98.56 22 ASN B N 1
ATOM 1540 C CA . ASN B 1 22 ? 8.719 -6.895 2.564 1 98.56 22 ASN B CA 1
ATOM 1541 C C . ASN B 1 22 ? 9.344 -5.523 2.803 1 98.56 22 ASN B C 1
ATOM 1543 O O . ASN B 1 22 ? 8.68 -4.609 3.297 1 98.56 22 ASN B O 1
ATOM 1547 N N . LEU B 1 23 ? 10.594 -5.406 2.471 1 98.5 23 LEU B N 1
ATOM 1548 C CA . LEU B 1 23 ? 11.289 -4.141 2.676 1 98.5 23 LEU B CA 1
ATOM 1549 C C . LEU B 1 23 ? 10.719 -3.053 1.775 1 98.5 23 LEU B C 1
ATOM 1551 O O . LEU B 1 23 ? 10.562 -1.907 2.203 1 98.5 23 LEU B O 1
ATOM 1555 N N . GLU B 1 24 ? 10.43 -3.387 0.512 1 98.69 24 GLU B N 1
ATOM 1556 C CA . GLU B 1 24 ? 9.828 -2.418 -0.4 1 98.69 24 GLU B CA 1
ATOM 1557 C C . GLU B 1 24 ? 8.469 -1.952 0.11 1 98.69 24 GLU B C 1
ATOM 1559 O O . GLU B 1 24 ? 8.148 -0.762 0.049 1 98.69 24 GLU B O 1
ATOM 1564 N N . LEU B 1 25 ? 7.672 -2.877 0.576 1 98.81 25 LEU B N 1
ATOM 1565 C CA . LEU B 1 25 ? 6.352 -2.527 1.092 1 98.81 25 LEU B CA 1
ATOM 1566 C C . LEU B 1 25 ? 6.469 -1.685 2.357 1 98.81 25 LEU B C 1
ATOM 1568 O O . LEU B 1 25 ? 5.684 -0.756 2.564 1 98.81 25 LEU B O 1
ATOM 1572 N N . TYR B 1 26 ? 7.438 -1.961 3.164 1 98.75 26 TYR B N 1
ATOM 1573 C CA . TYR B 1 26 ? 7.715 -1.131 4.332 1 98.75 26 TYR B CA 1
ATOM 1574 C C . TYR B 1 26 ? 8.109 0.281 3.914 1 98.75 26 TYR B C 1
ATOM 1576 O O . TYR B 1 26 ? 7.621 1.262 4.477 1 98.75 26 TYR B O 1
ATOM 1584 N N . ALA B 1 27 ? 9.031 0.32 2.955 1 98.62 27 ALA B N 1
ATOM 1585 C CA . ALA B 1 27 ? 9.445 1.63 2.461 1 98.62 27 ALA B CA 1
ATOM 1586 C C . ALA B 1 27 ? 8.258 2.422 1.933 1 98.62 27 ALA B C 1
ATOM 1588 O O . ALA B 1 27 ? 8.133 3.621 2.197 1 98.62 27 ALA B O 1
ATOM 1589 N N . SER B 1 28 ? 7.375 1.74 1.175 1 98.81 28 SER B N 1
ATOM 1590 C CA . SER B 1 28 ? 6.152 2.369 0.692 1 98.81 28 SER B CA 1
ATOM 1591 C C . SER B 1 28 ? 5.324 2.926 1.846 1 98.81 28 SER B C 1
ATOM 1593 O O . SER B 1 28 ? 4.812 4.047 1.768 1 98.81 28 SER B O 1
ATOM 1595 N N . TYR B 1 29 ? 5.227 2.225 2.908 1 98.81 29 TYR B N 1
ATOM 1596 C CA . TYR B 1 29 ? 4.453 2.602 4.086 1 98.81 29 TYR B CA 1
ATOM 1597 C C . TYR B 1 29 ? 5.07 3.807 4.785 1 98.81 29 TYR B C 1
ATOM 1599 O O . TYR B 1 29 ? 4.363 4.734 5.18 1 98.81 29 TYR B O 1
ATOM 1607 N N . VAL B 1 30 ? 6.363 3.818 4.879 1 98.75 30 VAL B N 1
ATOM 1608 C CA . VAL B 1 30 ? 7.09 4.922 5.5 1 98.75 30 VAL B CA 1
ATOM 1609 C C . VAL B 1 30 ? 6.887 6.195 4.684 1 98.75 30 VAL B C 1
ATOM 1611 O O . VAL B 1 30 ? 6.598 7.258 5.242 1 98.75 30 VAL B O 1
ATOM 1614 N N . TYR B 1 31 ? 6.98 6.059 3.381 1 98.75 31 TYR B N 1
ATOM 1615 C CA . TYR B 1 31 ? 6.812 7.223 2.52 1 98.75 31 TYR B CA 1
ATOM 1616 C C . TYR B 1 31 ? 5.387 7.75 2.588 1 98.75 31 TYR B C 1
ATOM 1618 O O . TYR B 1 31 ? 5.156 8.961 2.492 1 98.75 31 TYR B O 1
ATOM 1626 N N . LEU B 1 32 ? 4.465 6.812 2.752 1 98.69 32 LEU B N 1
ATOM 1627 C CA . LEU B 1 32 ? 3.08 7.219 2.951 1 98.69 32 LEU B CA 1
ATOM 1628 C C . LEU B 1 32 ? 2.936 8.055 4.219 1 98.69 32 LEU B C 1
ATOM 1630 O O . LEU B 1 32 ? 2.297 9.109 4.203 1 98.69 32 LEU B O 1
ATOM 1634 N N . SER B 1 33 ? 3.555 7.656 5.23 1 98.69 33 SER B N 1
ATOM 1635 C CA . SER B 1 33 ? 3.586 8.375 6.496 1 98.69 33 SER B CA 1
ATOM 1636 C C . SER B 1 33 ? 4.172 9.773 6.32 1 98.69 33 SER B C 1
ATOM 1638 O O . SER B 1 33 ? 3.59 10.758 6.781 1 98.69 33 SER B O 1
ATOM 1640 N N . MET B 1 34 ? 5.293 9.867 5.621 1 98.56 34 MET B N 1
ATOM 1641 C CA . MET B 1 34 ? 5.945 11.156 5.383 1 98.56 34 MET B CA 1
ATOM 1642 C C . MET B 1 34 ? 5.043 12.078 4.57 1 98.56 34 MET B C 1
ATOM 1644 O O . MET B 1 34 ? 4.898 13.258 4.902 1 98.56 34 MET B O 1
ATOM 1648 N N . GLY B 1 35 ? 4.48 11.484 3.516 1 98.62 35 GLY B N 1
ATOM 1649 C CA . GLY B 1 35 ? 3.633 12.289 2.646 1 98.62 35 GLY B CA 1
ATOM 1650 C C . GLY B 1 35 ? 2.51 12.984 3.387 1 98.62 35 GLY B C 1
ATOM 1651 O O . GLY B 1 35 ? 2.311 14.195 3.229 1 98.62 35 GLY B O 1
ATOM 1652 N N . TYR B 1 36 ? 1.854 12.289 4.25 1 98.62 36 TYR B N 1
ATOM 1653 C CA . TYR B 1 36 ? 0.68 12.859 4.898 1 98.62 36 TYR B CA 1
ATOM 1654 C C . TYR B 1 36 ? 1.078 13.672 6.125 1 98.62 36 TYR B C 1
ATOM 1656 O O . TYR B 1 36 ? 0.319 14.531 6.582 1 98.62 36 TYR B O 1
ATOM 1664 N N . TYR B 1 37 ? 2.273 13.484 6.641 1 98.44 37 TYR B N 1
ATOM 1665 C CA . TYR B 1 37 ? 2.805 14.383 7.656 1 98.44 37 TYR B CA 1
ATOM 1666 C C . TYR B 1 37 ? 2.965 15.797 7.105 1 98.44 37 TYR B C 1
ATOM 1668 O O . TYR B 1 37 ? 2.533 16.766 7.734 1 98.44 37 TYR B O 1
ATOM 1676 N N . PHE B 1 38 ? 3.51 15.898 5.91 1 98.31 38 PHE B N 1
ATOM 1677 C CA . PHE B 1 38 ? 3.863 17.203 5.359 1 98.31 38 PHE B CA 1
ATOM 1678 C C . PHE B 1 38 ? 2.635 17.891 4.789 1 98.31 38 PHE B C 1
ATOM 1680 O O . PHE B 1 38 ? 2.676 19.094 4.488 1 98.31 38 PHE B O 1
ATOM 1687 N N . GLU B 1 39 ? 1.562 17.156 4.73 1 97.5 39 GLU B N 1
ATOM 1688 C CA . GLU B 1 39 ? 0.302 17.734 4.277 1 97.5 39 GLU B CA 1
ATOM 1689 C C . GLU B 1 39 ? -0.487 18.328 5.441 1 97.5 39 GLU B C 1
ATOM 1691 O O . GLU B 1 39 ? -1.509 18.984 5.238 1 97.5 39 GLU B O 1
ATOM 1696 N N . ARG B 1 40 ? -0.067 18.125 6.656 1 97.56 40 ARG B N 1
ATOM 1697 C CA . ARG B 1 40 ? -0.734 18.688 7.828 1 97.56 40 ARG B CA 1
ATOM 1698 C C . ARG B 1 40 ? -0.82 20.219 7.73 1 97.56 40 ARG B C 1
ATOM 1700 O O . ARG B 1 40 ? 0.017 20.844 7.086 1 97.56 40 ARG B O 1
ATOM 1707 N N . ASP B 1 41 ? -1.748 20.766 8.477 1 96.75 41 ASP B N 1
ATOM 1708 C CA . ASP B 1 41 ? -1.946 22.219 8.484 1 96.75 41 ASP B CA 1
ATOM 1709 C C . ASP B 1 41 ? -0.787 22.922 9.18 1 96.75 41 ASP B C 1
ATOM 1711 O O . ASP B 1 41 ? -0.426 24.047 8.812 1 96.75 41 ASP B O 1
ATOM 1715 N N . ASP B 1 42 ? -0.173 22.281 10.141 1 96.19 42 ASP B N 1
ATOM 1716 C CA . ASP B 1 42 ? 0.859 22.938 10.938 1 96.19 42 ASP B CA 1
ATOM 1717 C C . ASP B 1 42 ? 2.24 22.734 10.32 1 96.19 42 ASP B C 1
ATOM 1719 O O . ASP B 1 42 ? 3.229 23.312 10.797 1 96.19 42 ASP B O 1
ATOM 1723 N N . VAL B 1 43 ? 2.363 21.875 9.242 1 96.5 43 VAL B N 1
ATOM 1724 C CA . VAL B 1 43 ? 3.596 21.672 8.484 1 96.5 43 VAL B CA 1
ATOM 1725 C C . VAL B 1 43 ? 3.473 22.328 7.109 1 96.5 43 VAL B C 1
ATOM 1727 O O . VAL B 1 43 ? 4.293 23.188 6.742 1 96.5 43 VAL B O 1
ATOM 1730 N N . ALA B 1 44 ? 2.496 21.969 6.316 1 97.25 44 ALA B N 1
ATOM 1731 C CA . ALA B 1 44 ? 2.029 22.625 5.09 1 97.25 44 ALA B CA 1
ATOM 1732 C C . ALA B 1 44 ? 3.172 22.797 4.094 1 97.25 44 ALA B C 1
ATOM 1734 O O . ALA B 1 44 ? 3.4 23.906 3.594 1 97.25 44 ALA B O 1
ATOM 1735 N N . LEU B 1 45 ? 3.85 21.75 3.814 1 97.94 45 LEU B N 1
ATOM 1736 C CA . LEU B 1 45 ? 4.844 21.688 2.748 1 97.94 45 LEU B CA 1
ATOM 1737 C C . LEU B 1 45 ? 4.395 20.75 1.637 1 97.94 45 LEU B C 1
ATOM 1739 O O . LEU B 1 45 ? 4.855 19.609 1.56 1 97.94 45 LEU B O 1
ATOM 1743 N N . PRO B 1 46 ? 3.496 21.281 0.759 1 98.06 46 PRO B N 1
ATOM 1744 C CA . PRO B 1 46 ? 2.822 20.438 -0.225 1 98.06 46 PRO B CA 1
ATOM 1745 C C . PRO B 1 46 ? 3.785 19.844 -1.253 1 98.06 46 PRO B C 1
ATOM 1747 O O . PRO B 1 46 ? 3.523 18.766 -1.807 1 98.06 46 PRO B O 1
ATOM 1750 N N . GLY B 1 47 ? 4.879 20.531 -1.611 1 98.38 47 GLY B N 1
ATOM 1751 C CA . GLY B 1 47 ? 5.875 19.953 -2.506 1 98.38 47 GLY B CA 1
ATOM 1752 C C . GLY B 1 47 ? 6.512 18.688 -1.963 1 98.38 47 GLY B C 1
ATOM 1753 O O . GLY B 1 47 ? 6.625 17.688 -2.678 1 98.38 47 GLY B O 1
ATOM 1754 N N . LEU B 1 48 ? 6.918 18.766 -0.708 1 98.62 48 LEU B N 1
ATOM 1755 C CA . LEU B 1 48 ? 7.477 17.594 -0.059 1 98.62 48 LEU B CA 1
ATOM 1756 C C . LEU B 1 48 ? 6.422 16.5 0.074 1 98.62 48 LEU B C 1
ATOM 1758 O O . LEU B 1 48 ? 6.723 15.312 -0.106 1 98.62 48 LEU B O 1
ATOM 1762 N N . ALA B 1 49 ? 5.191 16.875 0.47 1 98.62 49 ALA B N 1
ATOM 1763 C CA . ALA B 1 49 ? 4.105 15.898 0.556 1 98.62 49 ALA B CA 1
ATOM 1764 C C . ALA B 1 49 ? 3.947 15.133 -0.757 1 98.62 49 ALA B C 1
ATOM 1766 O O . ALA B 1 49 ? 3.863 13.906 -0.762 1 98.62 49 ALA B O 1
ATOM 1767 N N . LYS B 1 50 ? 3.922 15.867 -1.82 1 98.44 50 LYS B N 1
ATOM 1768 C CA . LYS B 1 50 ? 3.789 15.273 -3.146 1 98.44 50 LYS B CA 1
ATOM 1769 C C . LYS B 1 50 ? 4.941 14.32 -3.436 1 98.44 50 LYS B C 1
ATOM 1771 O O . LYS B 1 50 ? 4.723 13.195 -3.889 1 98.44 50 LYS B O 1
ATOM 1776 N N . PHE B 1 51 ? 6.172 14.789 -3.227 1 98.62 51 PHE B N 1
ATOM 1777 C CA . PHE B 1 51 ? 7.359 13.984 -3.467 1 98.62 51 PHE B CA 1
ATOM 1778 C C . PHE B 1 51 ? 7.273 12.656 -2.725 1 98.62 51 PHE B C 1
ATOM 1780 O O . PHE B 1 51 ? 7.535 11.594 -3.301 1 98.62 51 PHE B O 1
ATOM 1787 N N . PHE B 1 52 ? 6.887 12.703 -1.427 1 98.75 52 PHE B N 1
ATOM 1788 C CA . PHE B 1 52 ? 6.883 11.492 -0.605 1 98.75 52 PHE B CA 1
ATOM 1789 C C . PHE B 1 52 ? 5.727 10.578 -0.991 1 98.75 52 PHE B C 1
ATOM 1791 O O . PHE B 1 52 ? 5.855 9.359 -0.95 1 98.75 52 PHE B O 1
ATOM 1798 N N . LYS B 1 53 ? 4.586 11.117 -1.33 1 98.62 53 LYS B N 1
ATOM 1799 C CA . LYS B 1 53 ? 3.48 10.289 -1.807 1 98.62 53 LYS B CA 1
ATOM 1800 C C . LYS B 1 53 ? 3.854 9.562 -3.096 1 98.62 53 LYS B C 1
ATOM 1802 O O . LYS B 1 53 ? 3.539 8.383 -3.262 1 98.62 53 LYS B O 1
ATOM 1807 N N . GLU B 1 54 ? 4.523 10.25 -4.004 1 98.5 54 GLU B N 1
ATOM 1808 C CA . GLU B 1 54 ? 4.992 9.625 -5.238 1 98.5 54 GLU B CA 1
ATOM 1809 C C . GLU B 1 54 ? 6.027 8.539 -4.945 1 98.5 54 GLU B C 1
ATOM 1811 O O . GLU B 1 54 ? 6.047 7.504 -5.605 1 98.5 54 GLU B O 1
ATOM 1816 N N . SER B 1 55 ? 6.902 8.836 -3.986 1 98.44 55 SER B N 1
ATOM 1817 C CA . SER B 1 55 ? 7.883 7.84 -3.572 1 98.44 55 SER B CA 1
ATOM 1818 C C . SER B 1 55 ? 7.203 6.594 -3.02 1 98.44 55 SER B C 1
ATOM 1820 O O . SER B 1 55 ? 7.66 5.473 -3.256 1 98.44 55 SER B O 1
ATOM 1822 N N . SER B 1 56 ? 6.129 6.762 -2.268 1 98.69 56 SER B N 1
ATOM 1823 C CA . SER B 1 56 ? 5.355 5.645 -1.743 1 98.69 56 SER B CA 1
ATOM 1824 C C . SER B 1 56 ? 4.812 4.77 -2.869 1 98.69 56 SER B C 1
ATOM 1826 O O . SER B 1 56 ? 4.922 3.543 -2.816 1 98.69 56 SER B O 1
ATOM 1828 N N . ASP B 1 57 ? 4.242 5.371 -3.875 1 98.5 57 ASP B N 1
ATOM 1829 C CA . ASP B 1 57 ? 3.727 4.645 -5.031 1 98.5 57 ASP B CA 1
ATOM 1830 C C . ASP B 1 57 ? 4.836 3.852 -5.723 1 98.5 57 ASP B C 1
ATOM 1832 O O . ASP B 1 57 ? 4.641 2.693 -6.094 1 98.5 57 ASP B O 1
ATOM 1836 N N . GLU B 1 58 ? 5.965 4.465 -5.875 1 98 58 GLU B N 1
ATOM 1837 C CA . GLU B 1 58 ? 7.09 3.836 -6.559 1 98 58 GLU B CA 1
ATOM 1838 C C . GLU B 1 58 ? 7.566 2.592 -5.812 1 98 58 GLU B C 1
ATOM 1840 O O . GLU B 1 58 ? 7.785 1.544 -6.422 1 98 58 GLU B O 1
ATOM 1845 N N . GLU B 1 59 ? 7.699 2.717 -4.492 1 98.5 59 GLU B N 1
ATOM 1846 C CA . GLU B 1 59 ? 8.172 1.57 -3.721 1 98.5 59 GLU B CA 1
ATOM 1847 C C . GLU B 1 59 ? 7.156 0.431 -3.752 1 98.5 59 GLU B C 1
ATOM 1849 O O . GLU B 1 59 ? 7.531 -0.743 -3.742 1 98.5 59 GLU B O 1
ATOM 1854 N N . ARG B 1 60 ? 5.914 0.752 -3.717 1 98.56 60 ARG B N 1
ATOM 1855 C CA . ARG B 1 60 ? 4.887 -0.28 -3.842 1 98.56 60 ARG B CA 1
ATOM 1856 C C . ARG B 1 60 ? 5.004 -1.005 -5.18 1 98.56 60 ARG B C 1
ATOM 1858 O O . ARG B 1 60 ? 4.875 -2.23 -5.238 1 98.56 60 ARG B O 1
ATOM 1865 N N . GLU B 1 61 ? 5.23 -0.249 -6.195 1 98.25 61 GLU B N 1
ATOM 1866 C CA . GLU B 1 61 ? 5.43 -0.848 -7.512 1 98.25 61 GLU B CA 1
ATOM 1867 C C . GLU B 1 61 ? 6.645 -1.772 -7.523 1 98.25 61 GLU B C 1
ATOM 1869 O O . GLU B 1 61 ? 6.625 -2.824 -8.164 1 98.25 61 GLU B O 1
ATOM 1874 N N . HIS B 1 62 ? 7.719 -1.365 -6.863 1 98.38 62 HIS B N 1
ATOM 1875 C CA . HIS B 1 62 ? 8.891 -2.219 -6.75 1 98.38 62 HIS B CA 1
ATOM 1876 C C . HIS B 1 62 ? 8.547 -3.547 -6.082 1 98.38 62 HIS B C 1
ATOM 1878 O O . HIS B 1 62 ? 8.961 -4.609 -6.555 1 98.38 62 HIS B O 1
ATOM 1884 N N . GLY B 1 63 ? 7.777 -3.479 -4.98 1 98.56 63 GLY B N 1
ATOM 1885 C CA . GLY B 1 63 ? 7.328 -4.695 -4.324 1 98.56 63 GLY B CA 1
ATOM 1886 C C . GLY B 1 63 ? 6.547 -5.613 -5.242 1 98.56 63 GLY B C 1
ATOM 1887 O O . GLY B 1 63 ? 6.777 -6.824 -5.262 1 98.56 63 GLY B O 1
ATOM 1888 N N . GLN B 1 64 ? 5.668 -5.043 -6.004 1 98.69 64 GLN B N 1
ATOM 1889 C CA . GLN B 1 64 ? 4.828 -5.816 -6.91 1 98.69 64 GLN B CA 1
ATOM 1890 C C . GLN B 1 64 ? 5.652 -6.434 -8.039 1 98.69 64 GLN B C 1
ATOM 1892 O O . GLN B 1 64 ? 5.387 -7.559 -8.461 1 98.69 64 GLN B O 1
ATOM 1897 N N . LYS B 1 65 ? 6.656 -5.691 -8.547 1 98.19 65 LYS B N 1
ATOM 1898 C CA . LYS B 1 65 ? 7.555 -6.238 -9.562 1 98.19 65 LYS B CA 1
ATOM 1899 C C . LYS B 1 65 ? 8.266 -7.484 -9.047 1 98.19 65 LYS B C 1
ATOM 1901 O O . LYS B 1 65 ? 8.414 -8.469 -9.773 1 98.19 65 LYS B O 1
ATOM 1906 N N . LEU B 1 66 ? 8.68 -7.422 -7.855 1 98.69 66 LEU B N 1
ATOM 1907 C CA . LEU B 1 66 ? 9.367 -8.562 -7.254 1 98.69 66 LEU B CA 1
ATOM 1908 C C . LEU B 1 66 ? 8.414 -9.727 -7.055 1 98.69 66 LEU B C 1
ATOM 1910 O O . LEU B 1 66 ? 8.797 -10.891 -7.219 1 98.69 66 LEU B O 1
ATOM 1914 N N . MET B 1 67 ? 7.16 -9.445 -6.711 1 98.69 67 MET B N 1
ATOM 1915 C CA . MET B 1 67 ? 6.16 -10.492 -6.547 1 98.69 67 MET B CA 1
ATOM 1916 C C . MET B 1 67 ? 5.887 -11.195 -7.875 1 98.69 67 MET B C 1
ATOM 1918 O O . MET B 1 67 ? 5.836 -12.422 -7.934 1 98.69 67 MET B O 1
ATOM 1922 N N . LYS B 1 68 ? 5.754 -10.367 -8.859 1 98.38 68 LYS B N 1
ATOM 1923 C CA . LYS B 1 68 ? 5.57 -10.922 -10.195 1 98.38 68 LYS B CA 1
ATOM 1924 C C . LYS B 1 68 ? 6.75 -11.812 -10.578 1 98.38 68 LYS B C 1
ATOM 1926 O O . LYS B 1 68 ? 6.562 -12.906 -11.125 1 98.38 68 LYS B O 1
ATOM 1931 N N . TYR B 1 69 ? 7.98 -11.375 -10.336 1 98.38 69 TYR B N 1
ATOM 1932 C CA . TYR B 1 69 ? 9.188 -12.133 -10.656 1 98.38 69 TYR B CA 1
ATOM 1933 C C . TYR B 1 69 ? 9.219 -13.453 -9.891 1 98.38 69 TYR B C 1
ATOM 1935 O O . TYR B 1 69 ? 9.555 -14.492 -10.461 1 98.38 69 TYR B O 1
ATOM 1943 N N . GLN B 1 70 ? 8.883 -13.398 -8.602 1 98.31 70 GLN B N 1
ATOM 1944 C CA . GLN B 1 70 ? 8.859 -14.578 -7.758 1 98.31 70 GLN B CA 1
ATOM 1945 C C . GLN B 1 70 ? 7.953 -15.656 -8.352 1 98.31 70 GLN B C 1
ATOM 1947 O O . GLN B 1 70 ? 8.344 -16.828 -8.438 1 98.31 70 GLN B O 1
ATOM 1952 N N . ASN B 1 71 ? 6.809 -15.211 -8.773 1 98 71 ASN B N 1
ATOM 1953 C CA . ASN B 1 71 ? 5.867 -16.141 -9.391 1 98 71 ASN B CA 1
ATOM 1954 C C . ASN B 1 71 ? 6.41 -16.703 -10.703 1 98 71 ASN B C 1
ATOM 1956 O O . ASN B 1 71 ? 6.281 -17.891 -10.969 1 98 71 ASN B O 1
ATOM 1960 N N . ARG B 1 72 ? 7.035 -15.859 -11.461 1 97.56 72 ARG B N 1
ATOM 1961 C CA . ARG B 1 72 ? 7.562 -16.266 -12.766 1 97.56 72 ARG B CA 1
ATOM 1962 C C . ARG B 1 72 ? 8.656 -17.312 -12.609 1 97.56 72 ARG B C 1
ATOM 1964 O O . ARG B 1 72 ? 8.781 -18.203 -13.453 1 97.56 72 ARG B O 1
ATOM 1971 N N . ARG B 1 73 ? 9.375 -17.219 -11.492 1 97.62 73 ARG B N 1
ATOM 1972 C CA . ARG B 1 73 ? 10.508 -18.125 -11.289 1 97.62 73 ARG B CA 1
ATOM 1973 C C . ARG B 1 73 ? 10.07 -19.375 -10.539 1 97.62 73 ARG B C 1
ATOM 1975 O O . ARG B 1 73 ? 10.891 -20.25 -10.266 1 97.62 73 ARG B O 1
ATOM 1982 N N . GLY B 1 74 ? 8.766 -19.469 -10.242 1 97.62 74 GLY B N 1
ATOM 1983 C CA . GLY B 1 74 ? 8.219 -20.641 -9.594 1 97.62 74 GLY B CA 1
ATOM 1984 C C . GLY B 1 74 ? 8.406 -20.625 -8.086 1 97.62 74 GLY B C 1
ATOM 1985 O O . GLY B 1 74 ? 8.32 -21.672 -7.434 1 97.62 74 GLY B O 1
ATOM 1986 N N . GLY B 1 75 ? 8.719 -19.438 -7.516 1 97.56 75 GLY B N 1
ATOM 1987 C CA . GLY B 1 75 ? 8.812 -19.297 -6.07 1 97.56 75 GLY B CA 1
ATOM 1988 C C . GLY B 1 75 ? 7.48 -19.016 -5.406 1 97.56 75 GLY B C 1
ATOM 1989 O O . GLY B 1 75 ? 6.453 -18.906 -6.082 1 97.56 75 GLY B O 1
ATOM 1990 N N . ARG B 1 76 ? 7.539 -18.984 -4.086 1 97.5 76 ARG B N 1
ATOM 1991 C CA . ARG B 1 76 ? 6.359 -18.672 -3.281 1 97.5 76 ARG B CA 1
ATOM 1992 C C . ARG B 1 76 ? 6.527 -17.344 -2.553 1 97.5 76 ARG B C 1
ATOM 1994 O O . ARG B 1 76 ? 7.555 -17.109 -1.917 1 97.5 76 ARG B O 1
ATOM 2001 N N . ILE B 1 77 ? 5.535 -16.578 -2.738 1 98.25 77 ILE B N 1
ATOM 2002 C CA . ILE B 1 77 ? 5.512 -15.312 -2.018 1 98.25 77 ILE B CA 1
ATOM 2003 C C . ILE B 1 77 ? 5.059 -15.547 -0.577 1 98.25 77 ILE B C 1
ATOM 2005 O O . ILE B 1 77 ? 4.039 -16.203 -0.338 1 98.25 77 ILE B O 1
ATOM 2009 N N . VAL B 1 78 ? 5.805 -15.094 0.336 1 97.81 78 VAL B N 1
ATOM 2010 C CA . VAL B 1 78 ? 5.488 -15.148 1.76 1 97.81 78 VAL B CA 1
ATOM 2011 C C . VAL B 1 78 ? 5.469 -13.727 2.334 1 97.81 78 VAL B C 1
ATOM 2013 O O . VAL B 1 78 ? 6.52 -13.117 2.523 1 97.81 78 VAL B O 1
ATOM 2016 N N . LEU B 1 79 ? 4.277 -13.266 2.611 1 97.94 79 LEU B N 1
ATOM 2017 C CA . LEU B 1 79 ? 4.129 -11.906 3.107 1 97.94 79 LEU B CA 1
ATOM 2018 C C . LEU B 1 79 ? 4.164 -11.875 4.629 1 97.94 79 LEU B C 1
ATOM 2020 O O . LEU B 1 79 ? 3.527 -12.695 5.289 1 97.94 79 LEU B O 1
ATOM 2024 N N . GLN B 1 80 ? 4.91 -10.961 5.18 1 98 80 GLN B N 1
ATOM 2025 C CA . GLN B 1 80 ? 5.066 -10.781 6.617 1 98 80 GLN B CA 1
ATOM 2026 C C . GLN B 1 80 ? 4.418 -9.477 7.082 1 98 80 GLN B C 1
ATOM 2028 O O . GLN B 1 80 ? 4.051 -8.633 6.258 1 98 80 GLN B O 1
ATOM 2033 N N . ALA B 1 81 ? 4.258 -9.406 8.391 1 98.44 81 ALA B N 1
ATOM 2034 C CA . ALA B 1 81 ? 3.762 -8.141 8.938 1 98.44 81 ALA B CA 1
ATOM 2035 C C . ALA B 1 81 ? 4.633 -6.973 8.492 1 98.44 81 ALA B C 1
ATOM 2037 O O . ALA B 1 81 ? 5.855 -7.102 8.391 1 98.44 81 ALA B O 1
ATOM 2038 N N . ILE B 1 82 ? 4.027 -5.895 8.211 1 98.44 82 ILE B N 1
ATOM 2039 C CA . ILE B 1 82 ? 4.734 -4.648 7.941 1 98.44 82 ILE B CA 1
ATOM 2040 C C . ILE B 1 82 ? 4.793 -3.803 9.211 1 98.44 82 ILE B C 1
ATOM 2042 O O . ILE B 1 82 ? 3.758 -3.451 9.781 1 98.44 82 ILE B O 1
ATOM 2046 N N . SER B 1 83 ? 5.949 -3.504 9.641 1 97.88 83 SER B N 1
ATOM 2047 C CA . SER B 1 83 ? 6.117 -2.715 10.859 1 97.88 83 SER B CA 1
ATOM 2048 C C . SER B 1 83 ? 5.559 -1.307 10.688 1 97.88 83 SER B C 1
ATOM 2050 O O . SER B 1 83 ? 5.523 -0.778 9.57 1 97.88 83 SER B O 1
ATOM 2052 N N . ALA B 1 84 ? 5.125 -0.735 11.766 1 97.94 84 ALA B N 1
ATOM 2053 C CA . ALA B 1 84 ? 4.785 0.685 11.719 1 97.94 84 ALA B CA 1
ATOM 2054 C C . ALA B 1 84 ? 6 1.527 11.336 1 97.94 84 ALA B C 1
ATOM 2056 O O . ALA B 1 84 ? 7.137 1.167 11.656 1 97.94 84 ALA B O 1
ATOM 2057 N N . PRO B 1 85 ? 5.715 2.621 10.641 1 97.19 85 PRO B N 1
ATOM 2058 C CA . PRO B 1 85 ? 6.852 3.525 10.438 1 97.19 85 PRO B CA 1
ATOM 2059 C C . PRO B 1 85 ? 7.57 3.865 11.742 1 97.19 85 PRO B C 1
ATOM 2061 O O . PRO B 1 85 ? 6.93 4.023 12.781 1 97.19 85 PRO B O 1
ATOM 2064 N N . SER B 1 86 ? 8.898 3.986 11.695 1 94.19 86 SER B N 1
ATOM 2065 C CA . SER B 1 86 ? 9.719 4.203 12.883 1 94.19 86 SER B CA 1
ATOM 2066 C C . SER B 1 86 ? 9.383 5.535 13.547 1 94.19 86 SER B C 1
ATOM 2068 O O . SER B 1 86 ? 9.641 5.719 14.734 1 94.19 86 SER B O 1
ATOM 2070 N N . LEU B 1 87 ? 8.875 6.426 12.812 1 95.5 87 LEU B N 1
ATOM 2071 C CA . LEU B 1 87 ? 8.438 7.727 13.297 1 95.5 87 LEU B CA 1
ATOM 2072 C C . LEU B 1 87 ? 7.012 8.023 12.836 1 95.5 87 LEU B C 1
ATOM 2074 O O . LEU B 1 87 ? 6.566 7.512 11.805 1 95.5 87 LEU B O 1
ATOM 2078 N N . GLN B 1 88 ? 6.367 8.852 13.617 1 93.81 88 GLN B N 1
ATOM 2079 C CA . GLN B 1 88 ? 5.047 9.328 13.227 1 93.81 88 GLN B CA 1
ATOM 2080 C C . GLN B 1 88 ? 5.09 10.805 12.844 1 93.81 88 GLN B C 1
ATOM 2082 O O . GLN B 1 88 ? 4.168 11.312 12.203 1 93.81 88 GLN B O 1
ATOM 2087 N N . GLU B 1 89 ? 6.117 11.445 13.336 1 96.69 89 GLU B N 1
ATOM 2088 C CA . GLU B 1 89 ? 6.402 12.836 12.992 1 96.69 89 GLU B CA 1
ATOM 2089 C C . GLU B 1 89 ? 7.805 12.977 12.414 1 96.69 89 GLU B C 1
ATOM 2091 O O . GLU B 1 89 ? 8.766 12.422 12.945 1 96.69 89 GLU B O 1
ATOM 2096 N N . TRP B 1 90 ? 7.98 13.734 11.398 1 97.44 90 TRP B N 1
ATOM 2097 C CA . TRP B 1 90 ? 9.195 13.672 10.602 1 97.44 90 TRP B CA 1
ATOM 2098 C C . TRP B 1 90 ? 9.984 14.969 10.703 1 97.44 90 TRP B C 1
ATOM 2100 O O . TRP B 1 90 ? 11.055 15.109 10.094 1 97.44 90 TRP B O 1
ATOM 2110 N N . GLY B 1 91 ? 9.477 15.945 11.477 1 96.12 91 GLY B N 1
ATOM 2111 C CA . GLY B 1 91 ? 10.203 17.188 11.711 1 96.12 91 GLY B CA 1
ATOM 2112 C C . GLY B 1 91 ? 10.266 18.078 10.484 1 96.12 91 GLY B C 1
ATOM 2113 O O . GLY B 1 91 ? 9.234 18.359 9.867 1 96.12 91 GLY B O 1
ATOM 2114 N N . SER B 1 92 ? 11.5 18.609 10.156 1 96.94 92 SER B N 1
ATOM 2115 C CA . SER B 1 92 ? 11.672 19.5 9.023 1 96.94 92 SER B CA 1
ATOM 2116 C C . SER B 1 92 ? 11.812 18.719 7.719 1 96.94 92 SER B C 1
ATOM 2118 O O . SER B 1 92 ? 11.984 17.5 7.734 1 96.94 92 SER B O 1
ATOM 2120 N N . GLY B 1 93 ? 11.734 19.469 6.652 1 97.69 93 GLY B N 1
ATOM 2121 C CA . GLY B 1 93 ? 12.023 18.859 5.363 1 97.69 93 GLY B CA 1
ATOM 2122 C C . GLY B 1 93 ? 13.398 18.203 5.309 1 97.69 93 GLY B C 1
ATOM 2123 O O . GLY B 1 93 ? 13.547 17.109 4.77 1 97.69 93 GLY B O 1
ATOM 2124 N N . HIS B 1 94 ? 14.289 18.922 5.895 1 98.25 94 HIS B N 1
ATOM 2125 C CA . HIS B 1 94 ? 15.656 18.406 5.914 1 98.25 94 HIS B CA 1
ATOM 2126 C C . HIS B 1 94 ? 15.734 17.078 6.656 1 98.25 94 HIS B C 1
ATOM 2128 O O . HIS B 1 94 ? 16.344 16.125 6.164 1 98.25 94 HIS B O 1
ATOM 2134 N N . ASP B 1 95 ? 15.141 16.953 7.809 1 98.06 95 ASP B N 1
ATOM 2135 C CA . ASP B 1 95 ? 15.156 15.727 8.602 1 98.06 95 ASP B CA 1
ATOM 2136 C C . ASP B 1 95 ? 14.516 14.57 7.836 1 98.06 95 ASP B C 1
ATOM 2138 O O . ASP B 1 95 ? 15.047 13.453 7.832 1 98.06 95 ASP B O 1
ATOM 2142 N N . ALA B 1 96 ? 13.414 14.852 7.242 1 98.31 96 ALA B N 1
ATOM 2143 C CA . ALA B 1 96 ? 12.672 13.82 6.516 1 98.31 96 ALA B CA 1
ATOM 2144 C C . ALA B 1 96 ? 13.453 13.328 5.305 1 98.31 96 ALA B C 1
ATOM 2146 O O . ALA B 1 96 ? 13.477 12.133 5.012 1 98.31 96 ALA B O 1
ATOM 2147 N N . LEU B 1 97 ? 14.062 14.281 4.59 1 98.69 97 LEU B N 1
ATOM 2148 C CA . LEU B 1 97 ? 14.867 13.906 3.432 1 98.69 97 LEU B CA 1
ATOM 2149 C C . LEU B 1 97 ? 16.062 13.062 3.854 1 98.69 97 LEU B C 1
ATOM 2151 O O . LEU B 1 97 ? 16.453 12.125 3.154 1 98.69 97 LEU B O 1
ATOM 2155 N N . GLN B 1 98 ? 16.609 13.391 4.98 1 98.56 98 GLN B N 1
ATOM 2156 C CA . GLN B 1 98 ? 17.703 12.586 5.496 1 98.56 98 GLN B CA 1
ATOM 2157 C C . GLN B 1 98 ? 17.25 11.172 5.84 1 98.56 98 GLN B C 1
ATOM 2159 O O . GLN B 1 98 ? 17.938 10.195 5.535 1 98.56 98 GLN B O 1
ATOM 2164 N N . ALA B 1 99 ? 16.156 11.062 6.484 1 98.44 99 ALA B N 1
ATOM 2165 C CA . ALA B 1 99 ? 15.586 9.758 6.812 1 98.44 99 ALA B CA 1
ATOM 2166 C C . ALA B 1 99 ? 15.305 8.953 5.547 1 98.44 99 ALA B C 1
ATOM 2168 O O . ALA B 1 99 ? 15.547 7.742 5.508 1 98.44 99 ALA B O 1
ATOM 2169 N N . ALA B 1 100 ? 14.789 9.648 4.555 1 98.62 100 ALA B N 1
ATOM 2170 C CA . ALA B 1 100 ? 14.508 9 3.273 1 98.62 100 ALA B CA 1
ATOM 2171 C C . ALA B 1 100 ? 15.789 8.477 2.635 1 98.62 100 ALA B C 1
ATOM 2173 O O . ALA B 1 100 ? 15.82 7.359 2.119 1 98.62 100 ALA B O 1
ATOM 2174 N N . LEU B 1 101 ? 16.781 9.312 2.66 1 98.62 101 LEU B N 1
ATOM 2175 C CA . LEU B 1 101 ? 18.078 8.898 2.105 1 98.62 101 LEU B CA 1
ATOM 2176 C C . LEU B 1 101 ? 18.594 7.656 2.816 1 98.62 101 LEU B C 1
ATOM 2178 O O . LEU B 1 101 ? 19.062 6.719 2.168 1 98.62 101 LEU B O 1
ATOM 2182 N N . ASP B 1 102 ? 18.484 7.648 4.105 1 98.38 102 ASP B N 1
ATOM 2183 C CA . ASP B 1 102 ? 18.922 6.492 4.879 1 98.38 102 ASP B CA 1
ATOM 2184 C C . ASP B 1 102 ? 18.109 5.25 4.516 1 98.38 102 ASP B C 1
ATOM 2186 O O . ASP B 1 102 ? 18.672 4.156 4.379 1 98.38 102 ASP B O 1
ATOM 2190 N N . LEU B 1 103 ? 16.859 5.395 4.414 1 98 103 LEU B N 1
ATOM 2191 C CA . LEU B 1 103 ? 15.977 4.297 4.027 1 98 103 LEU B CA 1
ATOM 2192 C C . LEU B 1 103 ? 16.359 3.738 2.664 1 98 103 LEU B C 1
ATOM 2194 O O . LEU B 1 103 ? 16.484 2.521 2.496 1 98 103 LEU B O 1
ATOM 2198 N N . GLU B 1 104 ? 16.594 4.656 1.735 1 98.31 104 GLU B N 1
ATOM 2199 C CA . GLU B 1 104 ? 16.953 4.227 0.386 1 98.31 104 GLU B CA 1
ATOM 2200 C C . GLU B 1 104 ? 18.297 3.502 0.371 1 98.31 104 GLU B C 1
ATOM 2202 O O . GLU B 1 104 ? 18.484 2.557 -0.398 1 98.31 104 GLU B O 1
ATOM 2207 N N . LYS B 1 105 ? 19.203 3.941 1.146 1 98.19 105 LYS B N 1
ATOM 2208 C CA . LYS B 1 105 ? 20.484 3.256 1.243 1 98.19 105 LYS B CA 1
ATOM 2209 C C . LYS B 1 105 ? 20.312 1.851 1.812 1 98.19 105 LYS B C 1
ATOM 2211 O O . LYS B 1 105 ? 20.984 0.912 1.369 1 98.19 105 LYS B O 1
ATOM 2216 N N . GLN B 1 106 ? 19.484 1.702 2.771 1 97.88 106 GLN B N 1
ATOM 2217 C CA . GLN B 1 106 ? 19.172 0.383 3.316 1 97.88 106 GLN B CA 1
ATOM 2218 C C . GLN B 1 106 ? 18.547 -0.519 2.258 1 97.88 106 GLN B C 1
ATOM 2220 O O . GLN B 1 106 ? 18.922 -1.682 2.117 1 97.88 106 GLN B O 1
ATOM 2225 N N . VAL B 1 107 ? 17.531 0.003 1.563 1 98.12 107 VAL B N 1
ATOM 2226 C CA . VAL B 1 107 ? 16.875 -0.74 0.493 1 98.12 107 VAL B CA 1
ATOM 2227 C C . VAL B 1 107 ? 17.906 -1.18 -0.542 1 98.12 107 VAL B C 1
ATOM 2229 O O . VAL B 1 107 ? 17.922 -2.338 -0.966 1 98.12 107 VAL B O 1
ATOM 2232 N N . ASN B 1 108 ? 18.797 -0.221 -0.905 1 97.88 108 ASN B N 1
ATOM 2233 C CA . ASN B 1 108 ? 19.828 -0.511 -1.892 1 97.88 108 ASN B CA 1
ATOM 2234 C C . ASN B 1 108 ? 20.781 -1.591 -1.397 1 97.88 108 ASN B C 1
ATOM 2236 O O . ASN B 1 108 ? 21.172 -2.477 -2.16 1 97.88 108 ASN B O 1
ATOM 2240 N N . GLN B 1 109 ? 21.219 -1.511 -0.167 1 98.25 109 GLN B N 1
ATOM 2241 C CA . GLN B 1 109 ? 22.109 -2.525 0.378 1 98.25 109 GLN B CA 1
ATOM 2242 C C . GLN B 1 109 ? 21.469 -3.91 0.326 1 98.25 109 GLN B C 1
ATOM 2244 O O . GLN B 1 109 ? 22.141 -4.895 0.002 1 98.25 109 GLN B O 1
ATOM 2249 N N . CYS B 1 110 ? 20.188 -3.996 0.635 1 98.06 110 CYS B N 1
ATOM 2250 C CA . CYS B 1 110 ? 19.484 -5.27 0.582 1 98.06 110 CYS B CA 1
ATOM 2251 C C . CYS B 1 110 ? 19.438 -5.809 -0.843 1 98.06 110 CYS B C 1
ATOM 2253 O O . CYS B 1 110 ? 19.578 -7.016 -1.059 1 98.06 110 CYS B O 1
ATOM 2255 N N . LEU B 1 111 ? 19.234 -4.906 -1.813 1 98.5 111 LEU B N 1
ATOM 2256 C CA . LEU B 1 111 ? 19.25 -5.301 -3.219 1 98.5 111 LEU B CA 1
ATOM 2257 C C . LEU B 1 111 ? 20.625 -5.824 -3.623 1 98.5 111 LEU B C 1
ATOM 2259 O O . LEU B 1 111 ? 20.734 -6.805 -4.363 1 98.5 111 LEU B O 1
ATOM 2263 N N . LEU B 1 112 ? 21.641 -5.152 -3.123 1 98.38 112 LEU B N 1
ATOM 2264 C CA . LEU B 1 112 ? 23 -5.602 -3.408 1 98.38 112 LEU B CA 1
ATOM 2265 C C . LEU B 1 112 ? 23.281 -6.961 -2.771 1 98.38 112 LEU B C 1
ATOM 2267 O O . LEU B 1 112 ? 23.891 -7.824 -3.391 1 98.38 112 LEU B O 1
ATOM 2271 N N . ASP B 1 113 ? 22.844 -7.156 -1.554 1 98.5 113 ASP B N 1
ATOM 2272 C CA . ASP B 1 113 ? 22.953 -8.453 -0.902 1 98.5 113 ASP B CA 1
ATOM 2273 C C . ASP B 1 113 ? 22.234 -9.539 -1.697 1 98.5 113 ASP B C 1
ATOM 2275 O O . ASP B 1 113 ? 22.75 -10.648 -1.866 1 98.5 113 ASP B O 1
ATOM 2279 N N . LEU B 1 114 ? 21.047 -9.227 -2.139 1 98.5 114 LEU B N 1
ATOM 2280 C CA . LEU B 1 114 ? 20.281 -10.133 -2.98 1 98.5 114 LEU B CA 1
ATOM 2281 C C . LEU B 1 114 ? 21.047 -10.477 -4.254 1 98.5 114 LEU B C 1
ATOM 2283 O O . LEU B 1 114 ? 21.078 -11.633 -4.672 1 98.5 114 LEU B O 1
ATOM 2287 N N . HIS B 1 115 ? 21.609 -9.461 -4.863 1 98.56 115 HIS B N 1
ATOM 2288 C CA . HIS B 1 115 ? 22.422 -9.68 -6.047 1 98.56 115 HIS B CA 1
ATOM 2289 C C . HIS B 1 115 ? 23.594 -10.617 -5.746 1 98.56 115 HIS B C 1
ATOM 2291 O O . HIS B 1 115 ? 23.906 -11.492 -6.555 1 98.56 115 HIS B O 1
ATOM 2297 N N . GLY B 1 116 ? 24.25 -10.438 -4.621 1 98.56 116 GLY B N 1
ATOM 2298 C CA . GLY B 1 116 ? 25.312 -11.32 -4.191 1 98.56 116 GLY B CA 1
ATOM 2299 C C . GLY B 1 116 ? 24.875 -12.766 -4.039 1 98.56 116 GLY B C 1
ATOM 2300 O O . GLY B 1 116 ? 25.594 -13.68 -4.453 1 98.56 116 GLY B O 1
ATOM 2301 N N . ILE B 1 117 ? 23.734 -12.992 -3.398 1 98.62 117 ILE B N 1
ATOM 2302 C CA . ILE B 1 117 ? 23.172 -14.328 -3.24 1 98.62 117 ILE B CA 1
ATOM 2303 C C . ILE B 1 117 ? 22.922 -14.953 -4.613 1 98.62 117 ILE B C 1
ATOM 2305 O O . ILE B 1 117 ? 23.281 -16.109 -4.848 1 98.62 117 ILE B O 1
ATOM 2309 N N . ALA B 1 118 ? 22.312 -14.172 -5.527 1 98.44 118 ALA B N 1
ATOM 2310 C CA . ALA B 1 118 ? 22.062 -14.648 -6.883 1 98.44 118 ALA B CA 1
ATOM 2311 C C . ALA B 1 118 ? 23.344 -15.055 -7.586 1 98.44 118 ALA B C 1
ATOM 2313 O O . ALA B 1 118 ? 23.391 -16.078 -8.273 1 98.44 118 ALA B O 1
ATOM 2314 N N . SER B 1 119 ? 24.391 -14.25 -7.434 1 98.38 119 SER B N 1
ATOM 2315 C CA . SER B 1 119 ? 25.688 -14.531 -8.023 1 98.38 119 SER B CA 1
ATOM 2316 C C . SER B 1 119 ? 26.312 -15.797 -7.43 1 98.38 119 SER B C 1
ATOM 2318 O O . SER B 1 119 ? 26.859 -16.625 -8.156 1 98.38 119 SER B O 1
ATOM 2320 N N . LYS B 1 120 ? 26.25 -15.953 -6.168 1 98.25 120 LYS B N 1
ATOM 2321 C CA . LYS B 1 120 ? 26.781 -17.125 -5.465 1 98.25 120 LYS B CA 1
ATOM 2322 C C . LYS B 1 120 ? 26.203 -18.406 -6.035 1 98.25 120 LYS B C 1
ATOM 2324 O O . LYS B 1 120 ? 26.922 -19.406 -6.168 1 98.25 120 LYS B O 1
ATOM 2329 N N . PHE B 1 121 ? 24.938 -18.344 -6.426 1 97.75 121 PHE B N 1
ATOM 2330 C CA . PHE B 1 121 ? 24.266 -19.547 -6.906 1 97.75 121 PHE B CA 1
ATOM 2331 C C . PHE B 1 121 ? 24.156 -19.531 -8.43 1 97.75 121 PHE B C 1
ATOM 2333 O O . PHE B 1 121 ? 23.328 -20.25 -9 1 97.75 121 PHE B O 1
ATOM 2340 N N . SER B 1 122 ? 24.906 -18.641 -9.148 1 97 122 SER B N 1
ATOM 2341 C CA . SER B 1 122 ? 25.016 -18.562 -10.602 1 97 122 SER B CA 1
ATOM 2342 C C . SER B 1 122 ? 23.641 -18.422 -11.25 1 97 122 SER B C 1
ATOM 2344 O O . SER B 1 122 ? 23.297 -19.188 -12.156 1 97 122 SER B O 1
ATOM 2346 N N . ASP B 1 123 ? 22.859 -17.453 -10.789 1 97.88 123 ASP B N 1
ATOM 2347 C CA . ASP B 1 123 ? 21.562 -17.109 -11.359 1 97.88 123 ASP B CA 1
ATOM 2348 C C . ASP B 1 123 ? 21.656 -15.836 -12.203 1 97.88 123 ASP B C 1
ATOM 2350 O O . ASP B 1 123 ? 21.281 -14.75 -11.742 1 97.88 123 ASP B O 1
ATOM 2354 N N . PRO B 1 124 ? 22.047 -15.867 -13.438 1 97.19 124 PRO B N 1
ATOM 2355 C CA . PRO B 1 124 ? 22.266 -14.672 -14.25 1 97.19 124 PRO B CA 1
ATOM 2356 C C . PRO B 1 124 ? 20.969 -13.953 -14.609 1 97.19 124 PRO B C 1
ATOM 2358 O O . PRO B 1 124 ? 20.969 -12.75 -14.875 1 97.19 124 PRO B O 1
ATOM 2361 N N . HIS B 1 125 ? 19.953 -14.727 -14.648 1 96.88 125 HIS B N 1
ATOM 2362 C CA . HIS B 1 125 ? 18.672 -14.055 -14.922 1 96.88 125 HIS B CA 1
ATOM 2363 C C . HIS B 1 125 ? 18.312 -13.086 -13.797 1 96.88 125 HIS B C 1
ATOM 2365 O O . HIS B 1 125 ? 17.891 -11.961 -14.062 1 96.88 125 HIS B O 1
ATOM 2371 N N . LEU B 1 126 ? 18.469 -13.555 -12.594 1 98 126 LEU B N 1
ATOM 2372 C CA . LEU B 1 126 ? 18.141 -12.719 -11.445 1 98 126 LEU B CA 1
ATOM 2373 C C . LEU B 1 126 ? 19.109 -11.539 -11.344 1 98 126 LEU B C 1
ATOM 2375 O O . LEU B 1 126 ? 18.672 -10.406 -11.117 1 98 126 LEU B O 1
ATOM 2379 N N . THR B 1 127 ? 20.391 -11.773 -11.492 1 98.19 127 THR B N 1
ATOM 2380 C CA . THR B 1 127 ? 21.344 -10.664 -11.43 1 98.19 127 THR B CA 1
ATOM 2381 C C . THR B 1 127 ? 21.016 -9.625 -12.5 1 98.19 127 THR B C 1
ATOM 2383 O O . THR B 1 127 ? 21.047 -8.422 -12.242 1 98.19 127 THR B O 1
ATOM 2386 N N . ASN B 1 128 ? 20.656 -10.055 -13.664 1 98.06 128 ASN B N 1
ATOM 2387 C CA . ASN B 1 128 ? 20.312 -9.148 -14.75 1 98.06 128 ASN B CA 1
ATOM 2388 C C . ASN B 1 128 ? 19.031 -8.367 -14.445 1 98.06 128 ASN B C 1
ATOM 2390 O O . ASN B 1 128 ? 18.969 -7.164 -14.695 1 98.06 128 ASN B O 1
ATOM 2394 N N . MET B 1 129 ? 18.031 -9.016 -13.914 1 97.88 129 MET B N 1
ATOM 2395 C CA . MET B 1 129 ? 16.781 -8.359 -13.547 1 97.88 129 MET B CA 1
ATOM 2396 C C . MET B 1 129 ? 17.016 -7.277 -12.508 1 97.88 129 MET B C 1
ATOM 2398 O O . MET B 1 129 ? 16.5 -6.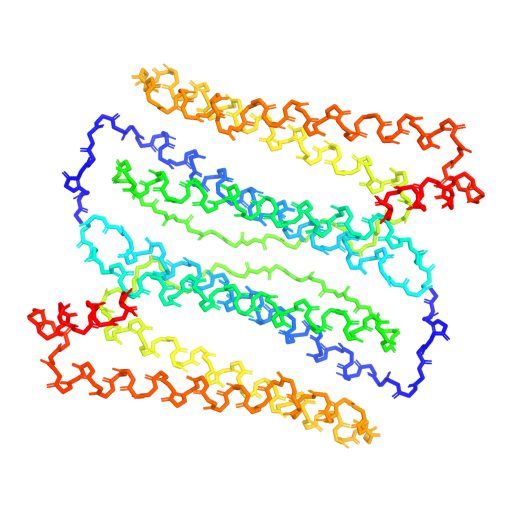168 -12.633 1 97.88 129 MET B O 1
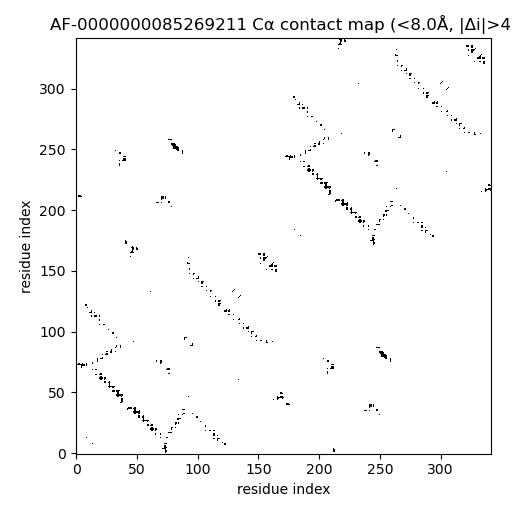ATOM 2402 N N . LEU B 1 130 ? 17.812 -7.578 -11.547 1 98.31 130 LEU B N 1
ATOM 2403 C CA . LEU B 1 130 ? 18.109 -6.617 -10.492 1 98.31 130 LEU B CA 1
ATOM 2404 C C . LEU B 1 130 ? 18.859 -5.414 -11.055 1 98.31 130 LEU B C 1
ATOM 2406 O O . LEU B 1 130 ? 18.562 -4.27 -10.703 1 98.31 130 LEU B O 1
ATOM 2410 N N . GLU B 1 131 ? 19.828 -5.648 -11.914 1 97.19 131 GLU B N 1
ATOM 2411 C CA . GLU B 1 131 ? 20.625 -4.578 -12.516 1 97.19 131 GLU B CA 1
ATOM 2412 C C . GLU B 1 131 ? 19.75 -3.68 -13.391 1 97.19 131 GLU B C 1
ATOM 2414 O O . GLU B 1 131 ? 19.844 -2.453 -13.312 1 97.19 131 GLU B O 1
ATOM 2419 N N . ASP B 1 132 ? 18.859 -4.293 -14.133 1 95.25 132 ASP B N 1
ATOM 2420 C CA . ASP B 1 132 ? 18.062 -3.576 -15.125 1 95.25 132 ASP B CA 1
ATOM 2421 C C . ASP B 1 132 ? 16.906 -2.846 -14.469 1 95.25 132 ASP B C 1
ATOM 2423 O O . ASP B 1 132 ? 16.578 -1.711 -14.836 1 95.25 132 ASP B O 1
ATOM 2427 N N . GLU B 1 133 ? 16.359 -3.4 -13.508 1 94.75 133 GLU B N 1
ATOM 2428 C CA . GLU B 1 133 ? 15.07 -2.902 -13.039 1 94.75 133 GLU B CA 1
ATOM 2429 C C . GLU B 1 133 ? 15.203 -2.191 -11.695 1 94.75 133 GLU B C 1
ATOM 2431 O O . GLU B 1 133 ? 14.344 -1.395 -11.32 1 94.75 133 GLU B O 1
ATOM 2436 N N . PHE B 1 134 ? 16.297 -2.398 -11 1 97.25 134 PHE B N 1
ATOM 2437 C CA . PHE B 1 134 ? 16.328 -1.876 -9.633 1 97.25 134 PHE B CA 1
ATOM 2438 C C . PHE B 1 134 ? 17.594 -1.062 -9.398 1 97.25 134 PHE B C 1
ATOM 2440 O O . PHE B 1 134 ? 17.531 0.108 -9.016 1 97.25 134 PHE B O 1
ATOM 2447 N N . LEU B 1 135 ? 18.734 -1.599 -9.695 1 96.88 135 LEU B N 1
ATOM 2448 C CA . LEU B 1 135 ? 19.984 -1.025 -9.211 1 96.88 135 LEU B CA 1
ATOM 2449 C C . LEU B 1 135 ? 20.25 0.339 -9.844 1 96.88 135 LEU B C 1
ATOM 2451 O O . LEU B 1 135 ? 20.641 1.281 -9.156 1 96.88 135 LEU B O 1
ATOM 2455 N N . GLU B 1 136 ? 20.016 0.457 -11.117 1 94.56 136 GLU B N 1
ATOM 2456 C CA . GLU B 1 136 ? 20.188 1.755 -11.758 1 94.56 136 GLU B CA 1
ATOM 2457 C C . GLU B 1 136 ? 19.25 2.795 -11.172 1 94.56 136 GLU B C 1
ATOM 2459 O O . GLU B 1 136 ? 19.656 3.912 -10.852 1 94.56 136 GLU B O 1
ATOM 2464 N N . GLU B 1 137 ? 18 2.438 -11.039 1 95.25 137 GLU B N 1
ATOM 2465 C CA . GLU B 1 137 ? 17 3.342 -10.484 1 95.25 137 GLU B CA 1
ATOM 2466 C C . GLU B 1 137 ? 17.344 3.734 -9.055 1 95.25 137 GLU B C 1
ATOM 2468 O O . GLU B 1 137 ? 17.125 4.879 -8.648 1 95.25 137 GLU B O 1
ATOM 2473 N N . GLN B 1 138 ? 17.875 2.775 -8.305 1 95.94 138 GLN B N 1
ATOM 2474 C CA . GLN B 1 138 ? 18.266 3.051 -6.926 1 95.94 138 GLN B CA 1
ATOM 2475 C C . GLN B 1 138 ? 19.375 4.086 -6.859 1 95.94 138 GLN B C 1
ATOM 2477 O O . GLN B 1 138 ? 19.344 5.004 -6.035 1 95.94 138 GLN B O 1
ATOM 2482 N N . VAL B 1 139 ? 20.359 3.984 -7.746 1 95.5 139 VAL B N 1
ATOM 2483 C CA . VAL B 1 139 ? 21.469 4.934 -7.781 1 95.5 139 VAL B CA 1
ATOM 2484 C C . VAL B 1 139 ? 20.938 6.332 -8.102 1 95.5 139 VAL B C 1
ATOM 2486 O O . VAL B 1 139 ? 21.328 7.309 -7.461 1 95.5 139 VAL B O 1
ATOM 2489 N N . GLU B 1 140 ? 20.047 6.414 -9.023 1 96.19 140 GLU B N 1
ATOM 2490 C CA . GLU B 1 140 ? 19.453 7.688 -9.406 1 96.19 140 GLU B CA 1
ATOM 2491 C C . GLU B 1 140 ? 18.641 8.289 -8.266 1 96.19 140 GLU B C 1
ATOM 2493 O O . GLU B 1 140 ? 18.688 9.492 -8.031 1 96.19 140 GLU B O 1
ATOM 2498 N N . SER B 1 141 ? 17.875 7.461 -7.598 1 96.69 141 SER B N 1
ATOM 2499 C CA . SER B 1 141 ? 17.047 7.922 -6.488 1 96.69 141 SER B CA 1
ATOM 2500 C C . SER B 1 141 ? 17.906 8.445 -5.34 1 96.69 141 SER B C 1
ATOM 2502 O O . SER B 1 141 ? 17.594 9.492 -4.762 1 96.69 141 SER B O 1
ATOM 2504 N N . ILE B 1 142 ? 18.953 7.762 -5.023 1 97.62 142 ILE B N 1
ATOM 2505 C CA . ILE B 1 142 ? 19.859 8.172 -3.955 1 97.62 142 ILE B CA 1
ATOM 2506 C C . ILE B 1 142 ? 20.531 9.492 -4.324 1 97.62 142 ILE B C 1
ATOM 2508 O O . ILE B 1 142 ? 20.625 10.398 -3.492 1 97.62 142 ILE B O 1
ATOM 2512 N N . LYS B 1 143 ? 20.938 9.625 -5.582 1 98.06 143 LYS B N 1
ATOM 2513 C CA . LYS B 1 143 ? 21.516 10.875 -6.066 1 98.06 143 LYS B CA 1
ATOM 2514 C C . LYS B 1 143 ? 20.516 12.023 -5.977 1 98.06 143 LYS B C 1
ATOM 2516 O O . LYS B 1 143 ? 20.859 13.117 -5.531 1 98.06 143 LYS B O 1
ATOM 2521 N N . LYS B 1 144 ? 19.328 11.781 -6.402 1 97.81 144 LYS B N 1
ATOM 2522 C CA . LYS B 1 144 ? 18.266 12.789 -6.355 1 97.81 144 LYS B CA 1
ATOM 2523 C C . LYS B 1 144 ? 18.047 13.289 -4.934 1 97.81 144 LYS B C 1
ATOM 2525 O O . LYS B 1 144 ? 17.984 14.492 -4.695 1 97.81 144 LYS B O 1
ATOM 2530 N N . LEU B 1 145 ? 17.938 12.352 -3.998 1 98.5 145 LEU B N 1
ATOM 2531 C CA . LEU B 1 145 ? 17.766 12.711 -2.596 1 98.5 145 LEU B CA 1
ATOM 2532 C C . LEU B 1 145 ? 18.953 13.516 -2.088 1 98.5 145 LEU B C 1
ATOM 2534 O O . LEU B 1 145 ? 18.797 14.508 -1.377 1 98.5 145 LEU B O 1
ATOM 2538 N N . GLY B 1 146 ? 20.172 13.07 -2.408 1 98.31 146 GLY B N 1
ATOM 2539 C CA . GLY B 1 146 ? 21.359 13.82 -2.051 1 98.31 146 GLY B CA 1
ATOM 2540 C C . GLY B 1 146 ? 21.344 15.242 -2.572 1 98.31 146 GLY B C 1
ATOM 2541 O O . GLY B 1 146 ? 21.672 16.188 -1.844 1 98.31 146 GLY B O 1
ATOM 2542 N N . ASP B 1 147 ? 20.953 15.383 -3.863 1 98.31 147 ASP B N 1
ATOM 2543 C CA . ASP B 1 147 ? 20.844 16.719 -4.457 1 98.31 147 ASP B CA 1
ATOM 2544 C C . ASP B 1 147 ? 19.828 17.562 -3.715 1 98.31 147 ASP B C 1
ATOM 2546 O O . ASP B 1 147 ? 20.062 18.75 -3.467 1 98.31 147 ASP B O 1
ATOM 2550 N N . MET B 1 148 ? 18.703 17.031 -3.4 1 98.19 148 MET B N 1
ATOM 2551 C CA . MET B 1 148 ? 17.656 17.766 -2.689 1 98.19 148 MET B CA 1
ATOM 2552 C C . MET B 1 148 ? 18.156 18.266 -1.339 1 98.19 148 MET B C 1
ATOM 2554 O O . MET B 1 148 ? 17.938 19.422 -0.977 1 98.19 148 MET B O 1
ATOM 2558 N N . ILE B 1 149 ? 18.828 17.391 -0.645 1 98.56 149 ILE B N 1
ATOM 2559 C CA . ILE B 1 149 ? 19.344 17.734 0.674 1 98.56 149 ILE B CA 1
ATOM 2560 C C . ILE B 1 149 ? 20.359 18.875 0.548 1 98.56 149 ILE B C 1
ATOM 2562 O O . ILE B 1 149 ? 20.297 19.844 1.3 1 98.56 149 ILE B O 1
ATOM 2566 N N . THR B 1 150 ? 21.266 18.766 -0.382 1 98.44 150 THR B N 1
ATOM 2567 C CA . THR B 1 150 ? 22.281 19.781 -0.598 1 98.44 150 THR B CA 1
ATOM 2568 C C . THR B 1 150 ? 21.641 21.109 -0.992 1 98.44 150 THR B C 1
ATOM 2570 O O . THR B 1 150 ? 22 22.172 -0.47 1 98.44 150 THR B O 1
ATOM 2573 N N . LYS B 1 151 ? 20.656 21.109 -1.925 1 98 151 LYS B N 1
ATOM 2574 C CA . LYS B 1 151 ? 19.953 22.312 -2.355 1 98 151 LYS B CA 1
ATOM 2575 C C . LYS B 1 151 ? 19.234 22.984 -1.183 1 98 151 LYS B C 1
ATOM 2577 O O . LYS B 1 151 ? 19.281 24.203 -1.034 1 98 151 LYS B O 1
ATOM 2582 N N . LEU B 1 152 ? 18.594 22.141 -0.375 1 98.19 152 LEU B N 1
ATOM 2583 C CA . LEU B 1 152 ? 17.859 22.672 0.777 1 98.19 152 LEU B CA 1
ATOM 2584 C C . LEU B 1 152 ? 18.828 23.297 1.777 1 98.19 152 LEU B C 1
ATOM 2586 O O . LEU B 1 152 ? 18.547 24.391 2.305 1 98.19 152 LEU B O 1
ATOM 2590 N N . LYS B 1 153 ? 19.922 22.656 2.016 1 97.94 153 LYS B N 1
ATOM 2591 C CA . LYS B 1 153 ? 20.938 23.234 2.891 1 97.94 153 LYS B CA 1
ATOM 2592 C C . LYS B 1 153 ? 21.422 24.578 2.361 1 97.94 153 LYS B C 1
ATOM 2594 O O . LYS B 1 153 ? 21.609 25.516 3.131 1 97.94 153 LYS B O 1
ATOM 2599 N N . ARG B 1 154 ? 21.641 24.625 1.101 1 97.62 154 ARG B N 1
ATOM 2600 C CA . ARG B 1 154 ? 22.109 25.859 0.474 1 97.62 154 ARG B CA 1
ATOM 2601 C C . ARG B 1 154 ? 21.062 26.969 0.633 1 97.62 154 ARG B C 1
ATOM 2603 O O . ARG B 1 154 ? 21.422 28.109 0.927 1 97.62 154 ARG B O 1
ATOM 2610 N N . ALA B 1 155 ? 19.797 26.625 0.445 1 96.81 155 ALA B N 1
ATOM 2611 C CA . ALA B 1 155 ? 18.703 27.594 0.523 1 96.81 155 ALA B CA 1
ATOM 2612 C C . ALA B 1 155 ? 18.453 28.016 1.969 1 96.81 155 ALA B C 1
ATOM 2614 O O . ALA B 1 155 ? 18.047 29.156 2.234 1 96.81 155 ALA B O 1
ATOM 2615 N N . GLY B 1 156 ? 18.719 27.125 2.912 1 97.25 156 GLY B N 1
ATOM 2616 C CA . GLY B 1 156 ? 18.281 27.219 4.297 1 97.25 156 GLY B CA 1
ATOM 2617 C C . GLY B 1 156 ? 17.234 26.188 4.664 1 97.25 156 GLY B C 1
ATOM 2618 O O . GLY B 1 156 ? 16.188 26.109 4.023 1 97.25 156 GLY B O 1
ATOM 2619 N N . THR B 1 157 ? 17.5 25.469 5.719 1 96.38 157 THR B N 1
ATOM 2620 C CA . THR B 1 157 ? 16.688 24.312 6.051 1 96.38 157 THR B CA 1
ATOM 2621 C C . THR B 1 157 ? 15.406 24.719 6.773 1 96.38 157 THR B C 1
ATOM 2623 O O . THR B 1 157 ? 14.617 23.875 7.188 1 96.38 157 THR B O 1
ATOM 2626 N N . SER B 1 158 ? 15.281 26.047 6.98 1 95.44 158 SER B N 1
ATOM 2627 C CA . SER B 1 158 ? 14.062 26.594 7.566 1 95.44 158 SER B CA 1
ATOM 2628 C C . SER B 1 158 ? 13.742 27.969 6.98 1 95.44 158 SER B C 1
ATOM 2630 O O . SER B 1 158 ? 14.539 28.531 6.234 1 95.44 158 SER B O 1
ATOM 2632 N N . GLY B 1 159 ? 12.43 28.391 7.242 1 96.12 159 GLY B N 1
ATOM 2633 C CA . GLY B 1 159 ? 12.047 29.734 6.805 1 96.12 159 GLY B CA 1
ATOM 2634 C C . GLY B 1 159 ? 11.93 29.859 5.297 1 96.12 159 GLY B C 1
ATOM 2635 O O . GLY B 1 159 ? 11.383 28.969 4.637 1 96.12 159 GLY B O 1
ATOM 2636 N N . LEU B 1 160 ? 12.453 30.922 4.801 1 97 160 LEU B N 1
ATOM 2637 C CA . LEU B 1 160 ? 12.273 31.25 3.393 1 97 160 LEU B CA 1
ATOM 2638 C C . LEU B 1 160 ? 12.914 30.203 2.492 1 97 160 LEU B C 1
ATOM 2640 O O . LEU B 1 160 ? 12.375 29.875 1.436 1 97 160 LEU B O 1
ATOM 2644 N N . GLY B 1 161 ? 14.07 29.75 2.838 1 97.25 161 GLY B N 1
ATOM 2645 C CA . GLY B 1 161 ? 14.734 28.719 2.053 1 97.25 161 GLY B CA 1
ATOM 2646 C C . GLY B 1 161 ? 13.906 27.469 1.896 1 97.25 161 GLY B C 1
ATOM 2647 O O . GLY B 1 161 ? 13.758 26.938 0.789 1 97.25 161 GLY B O 1
ATOM 2648 N N . GLU B 1 162 ? 13.383 26.969 2.99 1 97.5 162 GLU B N 1
ATOM 2649 C CA . GLU B 1 162 ? 12.531 25.797 2.957 1 97.5 162 GLU B CA 1
ATOM 2650 C C . GLU B 1 162 ? 11.258 26.047 2.158 1 97.5 162 GLU B C 1
ATOM 2652 O O . GLU B 1 162 ? 10.812 25.188 1.395 1 97.5 162 GLU B O 1
ATOM 2657 N N . TYR B 1 163 ? 10.734 27.234 2.338 1 97.62 163 TYR B N 1
ATOM 2658 C CA . TYR B 1 163 ? 9.523 27.625 1.625 1 97.62 163 TYR B CA 1
ATOM 2659 C C . TYR B 1 163 ? 9.742 27.594 0.118 1 97.62 163 TYR B C 1
ATOM 2661 O O . TYR B 1 163 ? 8.945 27 -0.619 1 97.62 163 TYR B O 1
ATOM 2669 N N . LEU B 1 164 ? 10.812 28.125 -0.343 1 97.62 164 LEU B N 1
ATOM 2670 C CA . LEU B 1 164 ? 11.102 28.203 -1.77 1 97.62 164 LEU B CA 1
ATOM 2671 C C . LEU B 1 164 ? 11.445 26.812 -2.326 1 97.62 164 LEU B C 1
ATOM 2673 O O . LEU B 1 164 ? 11.055 26.484 -3.445 1 97.62 164 LEU B O 1
ATOM 2677 N N . PHE B 1 165 ? 12.18 26.141 -1.546 1 97.81 165 PHE B N 1
ATOM 2678 C CA . PHE B 1 165 ? 12.508 24.781 -1.919 1 97.81 165 PHE B CA 1
ATOM 2679 C C . PHE B 1 165 ? 11.242 23.969 -2.152 1 97.81 165 PHE B C 1
ATOM 2681 O O . PHE B 1 165 ? 11.125 23.266 -3.158 1 97.81 165 PHE B O 1
ATOM 2688 N N . ASP B 1 166 ? 10.305 24.031 -1.23 1 98.12 166 ASP B N 1
ATOM 2689 C CA . ASP B 1 166 ? 9.047 23.297 -1.319 1 98.12 166 ASP B CA 1
ATOM 2690 C C . ASP B 1 166 ? 8.242 23.719 -2.543 1 98.12 166 ASP B C 1
ATOM 2692 O O . ASP B 1 166 ? 7.645 22.891 -3.223 1 98.12 166 ASP B O 1
ATOM 2696 N N . ARG B 1 167 ? 8.234 24.984 -2.824 1 97.19 167 ARG B N 1
ATOM 2697 C CA . ARG B 1 167 ? 7.512 25.516 -3.975 1 97.19 167 ARG B CA 1
ATOM 2698 C C . ARG B 1 167 ? 8.062 24.953 -5.281 1 97.19 167 ARG B C 1
ATOM 2700 O O . ARG B 1 167 ? 7.301 24.656 -6.203 1 97.19 167 ARG B O 1
ATOM 2707 N N . GLU B 1 168 ? 9.297 24.766 -5.316 1 95.88 168 GLU B N 1
ATOM 2708 C CA . GLU B 1 168 ? 9.938 24.203 -6.504 1 95.88 168 GLU B CA 1
ATOM 2709 C C . GLU B 1 168 ? 9.547 22.75 -6.707 1 95.88 168 GLU B C 1
ATOM 2711 O O . GLU B 1 168 ? 9.414 22.281 -7.84 1 95.88 168 GLU B O 1
ATOM 2716 N N . LEU B 1 169 ? 9.367 22.031 -5.609 1 94.56 169 LEU B N 1
ATOM 2717 C CA . LEU B 1 169 ? 9.016 20.625 -5.672 1 94.56 169 LEU B CA 1
ATOM 2718 C C . LEU B 1 169 ? 7.578 20.438 -6.152 1 94.56 169 LEU B C 1
ATOM 2720 O O . LEU B 1 169 ? 7.219 19.375 -6.668 1 94.56 169 LEU B O 1
ATOM 2724 N N . GLN B 1 170 ? 6.742 21.438 -5.852 1 89.88 170 GLN B N 1
ATOM 2725 C CA . GLN B 1 170 ? 5.336 21.359 -6.238 1 89.88 170 GLN B CA 1
ATOM 2726 C C . GLN B 1 170 ? 5.172 21.547 -7.746 1 89.88 170 GLN B C 1
ATOM 2728 O O . GLN B 1 170 ? 4.188 21.078 -8.328 1 89.88 170 GLN B O 1
ATOM 2733 N N . SER B 1 171 ? 6.113 22.312 -8.445 1 78.38 171 SER B N 1
ATOM 2734 C CA . SER B 1 171 ? 6.039 22.656 -9.859 1 78.38 171 SER B CA 1
ATOM 2735 C C . SER B 1 171 ? 6.465 21.5 -10.742 1 78.38 171 SER B C 1
ATOM 2737 O O . SER B 1 171 ? 7.258 20.641 -10.312 1 78.38 171 SER B O 1
#

Nearest PDB structures (foldseek):
  7u5l-assembly1_A  TM=9.904E-01  e=2.741E-17  Bos taurus
  8tue-assembly1_M  TM=9.879E-01  e=2.037E-17  Mus musculus
  8j16-assembly1_X  TM=9.891E-01  e=6.680E-17  Equus caballus
  8i8u-assembly1_X  TM=9.894E-01  e=7.749E-17  Equus caballus
  8kh2-assembly1_A  TM=9.901E-01  e=1.549E-16  Equus caballus

Radius of gyration: 21.86 Å; Cα contacts (8 Å, |Δi|>4): 462; chains: 2; bounding box: 51×60×40 Å

Solvent-accessible surface area (backbone atoms only — not comparable to full-atom values): 17585 Å² total; per-residue (Å²): 131,80,46,91,64,44,65,91,64,54,68,65,47,46,50,42,50,33,52,48,30,51,50,26,43,36,49,14,49,38,23,43,50,51,12,58,48,25,54,21,80,92,61,57,32,59,13,53,13,50,53,25,41,52,49,13,54,50,26,39,51,50,20,50,53,47,50,52,49,36,34,68,47,32,44,76,79,63,76,63,58,36,69,39,52,95,60,78,72,57,84,47,68,55,53,40,50,48,51,48,44,53,50,50,50,51,56,47,50,51,52,49,50,42,38,50,52,22,54,76,68,70,30,63,67,58,38,48,49,43,50,72,71,40,50,55,58,48,54,52,51,50,48,50,44,52,50,51,51,52,53,33,57,72,52,25,64,52,66,66,22,36,50,52,50,27,54,57,55,61,102,130,80,46,90,64,46,65,90,63,55,68,66,48,47,51,42,50,34,52,49,29,52,49,25,44,36,50,14,50,36,24,42,52,51,11,57,49,24,55,19,82,92,62,56,33,59,14,52,13,50,52,25,41,53,48,13,53,51,26,40,50,53,19,49,53,49,51,54,49,36,34,68,46,29,46,75,78,63,77,61,59,34,70,38,53,96,58,77,70,56,84,48,69,56,53,39,50,50,52,48,44,51,50,49,51,52,54,48,50,52,51,49,50,42,39,50,51,21,54,76,70,70,29,64,67,57,38,48,48,43,49,72,70,40,51,56,58,46,54,52,50,52,49,51,45,51,49,51,51,51,52,32,56,72,52,24,65,52,68,67,23,36,52,53,50,27,53,56,54,60,101

Secondary structure (DSSP, 8-state):
---TT--S--HHHHHHHHHHHHHHHHHHHHHHHHHHHHTSTTT--HHHHHHHHHHHHHHHHHHHHHHHHHHHTT------PBPPPS-S---SHHHHHHHHHHHHHHHHHHHHHHHHHHHHTT-HHHHHHHIIIIIHHHHHHHHHHHHHHHHHHHH-SSTHHHHHHHHHHH-/---TT--S--HHHHHHHHHHHHHHHHHHHHHHHHHHHHTSTTT--HHHHHHHHHHHHHHHHHHHHHHHHHHHTT------PBPPPS-S---SHHHHHHHHHHHHHHHHHHHHHHHHHHHHTT-HHHHHHHIIIIIHHHHHHHHHHHHHHHHHHHH-SSTHHHHHHHHHHH-

InterPro domains:
  IPR001519 Ferritin [PTHR11431] (2-170)
  IPR008331 Ferritin/DPS domain [PF00210] (15-154)
  IPR009040 Ferritin-like diiron domain [PS50905] (7-156)
  IPR009078 Ferritin-like superfamily [SSF47240] (1-170)
  IPR012347 Ferritin-like [G3DSA:1.20.1260.10] (1-171)

Foldseek 3Di:
DFFPQADLQDPVLLVLLLVLLLLLLLLLQLLQLQLVLCVDPVNVLNLSSVVSNVSSVVSNVVSVVSVVVCVNNRHDHDHDDHDHHPDNHQPFPLSNLVVNLVSLVVSLVSLVVSLVVCVVSVNVVSNVCSVVPPNVVSVVVSVVSVVLNVQLVVQDRDDPSSVVSSVVSVD/DFFPQADLQDPVLLVLLLVLLLLLLLLLQLLQLQLVLCVDPVNVLNLSSVVSNVSSVVSNVVSVVSVVVCVNNRHDHDHDDHDHHPDNHQPFPLSNLVVNLVSLVVSLVSLVVSLVVCVVSVNVVSNVCSVVPPNVVSVVVSVVSVVLNVQLVVQDRDDPSSVVSSVVSVD